Protein AF-A0A7S1L8Z8-F1 (afdb_monomer)

Organism: Alexandrium catenella (NCBI:txid2925)

Nearest PDB structures (foldseek):
  6mfv-assembly4_D  TM=6.247E-01  e=5.744E-02  Pyrococcus horikoshii OT3
  6ugf-assembly1_C  TM=3.945E-01  e=2.242E-01  Caenorhabditis elegans
  3dlb-assembly1_A  TM=4.202E-01  e=2.050E+00  Thermus thermophilus

Radius of gyration: 26.71 Å; Cα contacts (8 Å, |Δi|>4): 279; chains: 1; bounding box: 63×61×64 Å

Secondary structure (DSSP, 8-state):
----EEEEE--SS--HHHHHHHHHHHHHHTT-GGGS-SS--HHHHHHHHHHHHHHHHHH--EEEEEEEEPP----------S------------------PPPPHHHHHHHHHHHHHHH-TTEEEEEEESS---GGGG-BTTB-------PPPPHHHHHHHHHHH-SS---GGGS-GGGGG----PPPPPSSHHHHHHHHTSHHHHHHTT-HHHHHHHHHT--TT---GGG-GGGSPP--

Structure (mmCIF, N/CA/C/O backbone):
data_AF-A0A7S1L8Z8-F1
#
_entry.id   AF-A0A7S1L8Z8-F1
#
loop_
_atom_site.group_PDB
_atom_site.id
_atom_site.type_symbol
_atom_site.label_atom_id
_atom_site.label_alt_id
_atom_site.label_comp_id
_atom_site.label_asym_id
_atom_site.label_entity_id
_atom_site.label_seq_id
_atom_site.pdbx_PDB_ins_code
_atom_site.Cartn_x
_atom_site.Cartn_y
_atom_site.Cartn_z
_atom_site.occupancy
_atom_site.B_iso_or_equiv
_atom_site.auth_seq_id
_atom_site.auth_comp_id
_atom_site.auth_asym_id
_atom_site.auth_atom_id
_atom_site.pdbx_PDB_model_num
ATOM 1 N N . LEU A 1 1 ? 4.802 -8.781 21.897 1.00 49.38 1 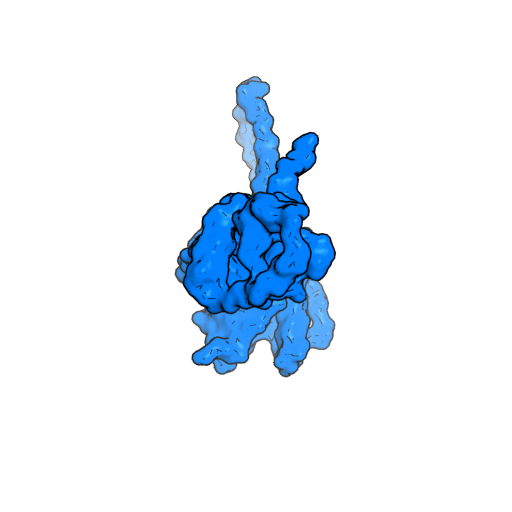LEU A N 1
ATOM 2 C CA . LEU A 1 1 ? 4.172 -9.426 20.729 1.00 49.38 1 LEU A CA 1
ATOM 3 C C . LEU A 1 1 ? 2.811 -8.772 20.538 1.00 49.38 1 LEU A C 1
ATOM 5 O O . LEU A 1 1 ? 2.159 -8.505 21.537 1.00 49.38 1 LEU A O 1
ATOM 9 N N . LEU A 1 2 ? 2.433 -8.431 19.307 1.00 52.78 2 LEU A N 1
ATOM 10 C CA . LEU A 1 2 ? 1.048 -8.078 18.997 1.00 52.78 2 LEU A CA 1
ATOM 11 C C . LEU A 1 2 ? 0.332 -9.392 18.729 1.00 52.78 2 LEU A C 1
ATOM 13 O O . LEU A 1 2 ? 0.614 -10.038 17.723 1.00 52.78 2 LEU A O 1
ATOM 17 N N . ASP A 1 3 ? -0.536 -9.806 19.641 1.00 55.06 3 ASP A N 1
ATOM 18 C CA . ASP A 1 3 ? -1.140 -11.134 19.545 1.00 55.06 3 ASP A CA 1
ATOM 19 C C . ASP A 1 3 ? -2.257 -11.175 18.485 1.00 55.06 3 ASP A C 1
ATOM 21 O O . ASP A 1 3 ? -2.616 -12.247 17.997 1.00 55.06 3 ASP A O 1
ATOM 25 N N . TYR A 1 4 ? -2.783 -10.010 18.074 1.00 59.88 4 TYR A N 1
ATOM 26 C CA . TYR A 1 4 ? -3.985 -9.908 17.242 1.00 59.88 4 TYR A CA 1
ATOM 27 C C . TYR A 1 4 ? -3.907 -8.729 16.263 1.00 59.88 4 TYR A C 1
ATOM 29 O O . TYR A 1 4 ? -3.548 -7.628 16.669 1.00 59.88 4 TYR A O 1
ATOM 37 N N . ALA A 1 5 ? -4.263 -8.952 14.991 1.00 64.44 5 ALA A N 1
ATOM 38 C CA . ALA A 1 5 ? -4.277 -7.922 13.944 1.00 64.44 5 ALA A CA 1
ATOM 39 C C . ALA A 1 5 ? -5.474 -8.095 12.995 1.00 64.44 5 ALA A C 1
ATOM 41 O O . ALA A 1 5 ? -5.377 -8.892 12.067 1.00 64.44 5 ALA A O 1
ATOM 42 N N . ALA A 1 6 ? -6.590 -7.395 13.203 1.00 66.75 6 ALA A N 1
ATOM 43 C CA . ALA A 1 6 ? -7.730 -7.423 12.270 1.00 66.75 6 ALA A CA 1
ATOM 44 C C . ALA A 1 6 ? -7.515 -6.421 11.124 1.00 66.75 6 ALA A C 1
ATOM 46 O O . ALA A 1 6 ? -7.035 -5.319 11.381 1.00 66.75 6 ALA A O 1
ATOM 47 N N . VAL A 1 7 ? -7.864 -6.791 9.885 1.00 71.00 7 VAL A N 1
ATOM 48 C CA . VAL A 1 7 ? -7.777 -5.900 8.714 1.00 71.00 7 VAL A CA 1
ATOM 49 C C . VAL A 1 7 ? -9.179 -5.659 8.176 1.00 71.00 7 VAL A C 1
ATOM 51 O O . VAL A 1 7 ? -9.831 -6.597 7.730 1.00 71.00 7 VAL A O 1
ATOM 54 N N . VAL A 1 8 ? -9.626 -4.406 8.177 1.00 73.38 8 VAL A N 1
ATOM 55 C CA . VAL A 1 8 ? -10.900 -4.014 7.557 1.00 73.38 8 VAL A CA 1
ATOM 56 C C . VAL A 1 8 ? -10.602 -3.080 6.391 1.00 73.38 8 VAL A C 1
ATOM 58 O O . VAL A 1 8 ? -9.910 -2.072 6.555 1.00 73.38 8 VAL A O 1
ATOM 61 N N . ARG A 1 9 ? -11.107 -3.425 5.202 1.00 67.50 9 ARG A N 1
ATOM 62 C CA . ARG A 1 9 ? -11.043 -2.560 4.017 1.00 67.50 9 ARG A CA 1
ATOM 63 C C . ARG A 1 9 ? -12.266 -1.655 4.004 1.00 67.50 9 ARG A C 1
ATOM 65 O O . ARG A 1 9 ? -13.383 -2.156 4.044 1.00 67.50 9 ARG A O 1
ATOM 72 N N . GLY A 1 10 ? -12.059 -0.343 3.920 1.00 57.41 10 GLY A N 1
ATOM 73 C CA . GLY A 1 10 ? -13.162 0.594 3.712 1.00 57.41 10 GLY A CA 1
ATOM 74 C C . GLY A 1 10 ? -13.654 0.514 2.268 1.00 57.41 10 GLY A C 1
ATOM 75 O O . GLY A 1 10 ? -12.964 0.977 1.358 1.00 57.41 10 GLY A O 1
ATOM 76 N N . THR A 1 11 ? -14.830 -0.058 2.026 1.00 53.94 11 THR A N 1
ATOM 77 C CA . THR A 1 11 ? -15.427 -0.107 0.687 1.00 53.94 11 THR A CA 1
ATOM 78 C C . THR A 1 11 ? -16.390 1.061 0.490 1.00 53.94 11 THR A C 1
ATOM 80 O O . THR A 1 11 ? -17.581 0.951 0.692 1.00 53.94 11 THR A O 1
ATOM 83 N N . GLY A 1 12 ? -15.893 2.213 0.029 1.00 51.69 12 GLY A N 1
ATOM 84 C CA . GLY A 1 12 ? -16.769 3.193 -0.636 1.00 51.69 12 GLY A CA 1
ATOM 85 C C . GLY A 1 12 ? -17.713 4.016 0.252 1.00 51.69 12 GLY A C 1
ATOM 86 O O . GLY A 1 12 ? -18.829 4.306 -0.163 1.00 51.69 12 GLY A O 1
ATOM 87 N N . GLY A 1 13 ? -17.256 4.484 1.416 1.00 52.88 13 GLY A N 1
ATOM 88 C CA . GLY A 1 13 ? -18.056 5.396 2.247 1.00 52.88 13 GLY A CA 1
ATOM 89 C C . GLY A 1 13 ? -19.093 4.679 3.110 1.00 52.88 13 GLY A C 1
ATOM 90 O O . GLY A 1 13 ? -20.172 5.213 3.352 1.00 52.88 13 GLY A O 1
ATOM 91 N N . ASP A 1 14 ? -18.744 3.479 3.565 1.00 59.50 14 ASP A N 1
ATOM 92 C CA . ASP A 1 14 ? -19.577 2.650 4.422 1.00 59.50 14 ASP A CA 1
ATOM 93 C C . ASP A 1 14 ? -20.014 3.370 5.708 1.00 59.50 14 ASP A C 1
ATOM 95 O O . ASP A 1 14 ? -19.232 4.051 6.376 1.00 59.50 14 ASP A O 1
ATOM 99 N N . HIS A 1 15 ? -21.291 3.178 6.044 1.00 74.31 15 HIS A N 1
ATOM 100 C CA . HIS A 1 15 ? -21.924 3.578 7.300 1.00 74.31 15 HIS A CA 1
ATOM 101 C C . HIS A 1 15 ? -21.129 3.014 8.501 1.00 74.31 15 HIS A C 1
ATOM 103 O O . HIS A 1 15 ? -20.589 1.906 8.399 1.00 74.31 15 HIS A O 1
ATOM 109 N N . PRO A 1 16 ? -21.082 3.690 9.666 1.00 78.50 16 PRO A N 1
ATOM 110 C CA . PRO A 1 16 ? -20.316 3.220 10.830 1.00 78.50 16 PRO A CA 1
ATOM 111 C C . PRO A 1 16 ? -20.721 1.804 11.269 1.00 78.50 16 PRO A C 1
ATOM 113 O O . PRO A 1 16 ? -19.885 1.017 11.713 1.00 78.50 16 PRO A O 1
ATOM 116 N N . ASP A 1 17 ? -21.991 1.447 11.078 1.00 82.38 17 ASP A N 1
ATOM 117 C CA . ASP A 1 17 ? -22.510 0.116 11.400 1.00 82.38 17 ASP A CA 1
ATOM 118 C C . ASP A 1 17 ? -21.990 -0.975 10.459 1.00 82.38 17 ASP A C 1
ATOM 120 O O . ASP A 1 17 ? -21.800 -2.115 10.888 1.00 82.38 17 ASP A O 1
ATOM 124 N N . ALA A 1 18 ? -21.723 -0.646 9.193 1.00 82.62 18 ALA A N 1
ATOM 125 C CA . ALA A 1 18 ? -21.130 -1.583 8.244 1.00 82.62 18 ALA A CA 1
ATOM 126 C C . ALA A 1 18 ? -19.668 -1.865 8.613 1.00 82.62 18 ALA A C 1
ATOM 128 O O . ALA A 1 18 ? -19.263 -3.026 8.644 1.00 82.62 18 ALA A O 1
ATOM 129 N N . PHE A 1 19 ? -18.913 -0.835 9.015 1.00 86.00 19 PHE A N 1
ATOM 130 C CA . PHE A 1 19 ? -17.573 -1.021 9.577 1.00 86.00 19 PHE A CA 1
ATOM 131 C C . PHE A 1 19 ? -17.602 -1.884 10.848 1.00 86.00 19 PHE A C 1
ATOM 133 O O . PHE A 1 19 ?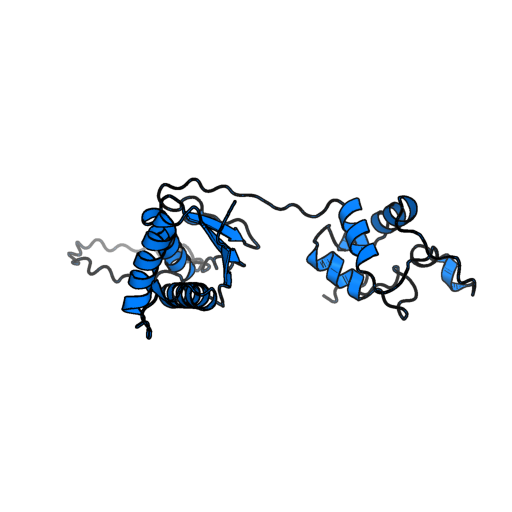 -16.843 -2.849 10.957 1.00 86.00 19 PHE A O 1
ATOM 140 N N . ALA A 1 20 ? -18.502 -1.580 11.790 1.00 89.00 20 ALA A N 1
ATOM 141 C CA . ALA A 1 20 ? -18.651 -2.355 13.021 1.00 89.00 20 ALA A CA 1
ATOM 142 C C . ALA A 1 20 ? -18.991 -3.827 12.735 1.00 89.00 20 ALA A C 1
ATOM 144 O O . ALA A 1 20 ? -18.388 -4.729 13.317 1.00 89.00 20 ALA A O 1
ATOM 145 N N . SER A 1 21 ? -19.914 -4.071 11.804 1.00 87.19 21 SER A N 1
ATOM 146 C CA . SER A 1 21 ? -20.325 -5.418 11.398 1.00 87.19 21 SER A CA 1
ATOM 147 C C . SER A 1 21 ? -19.190 -6.179 10.713 1.00 87.19 21 SER A C 1
ATOM 149 O O . SER A 1 21 ? -18.948 -7.336 11.051 1.00 87.19 21 SER A O 1
ATOM 151 N N . ALA A 1 22 ? -18.446 -5.530 9.811 1.00 87.12 22 ALA A N 1
ATOM 152 C CA . ALA A 1 22 ? -17.287 -6.124 9.148 1.00 87.12 22 ALA A CA 1
ATOM 153 C C . ALA A 1 22 ? -16.187 -6.500 10.152 1.00 87.12 22 ALA A C 1
ATOM 155 O O . ALA A 1 22 ? -15.621 -7.590 10.072 1.00 87.12 22 ALA A O 1
ATOM 156 N N . LEU A 1 23 ? -15.923 -5.639 11.141 1.00 89.19 23 LEU A N 1
ATOM 157 C CA . LEU A 1 23 ? -14.944 -5.926 12.187 1.00 89.19 23 LEU A CA 1
ATOM 158 C C . LEU A 1 23 ? -15.394 -7.084 13.091 1.00 89.19 23 LEU A C 1
ATOM 160 O O . LEU A 1 23 ? -14.598 -7.967 13.401 1.00 89.19 23 LEU A O 1
ATOM 164 N N . LEU A 1 24 ? -16.669 -7.124 13.484 1.00 90.44 24 LEU A N 1
ATOM 165 C CA . LEU A 1 24 ? -17.225 -8.245 14.248 1.00 90.44 24 LEU A CA 1
ATOM 166 C C . LEU A 1 24 ? -17.167 -9.564 13.468 1.00 90.44 24 LEU A C 1
ATOM 168 O O . LEU A 1 24 ? -16.838 -10.601 14.049 1.00 90.44 24 LEU A O 1
ATOM 172 N N . TYR A 1 25 ? -17.446 -9.526 12.165 1.00 88.38 25 TYR A N 1
ATOM 173 C CA . TYR A 1 25 ? -17.323 -10.683 11.282 1.00 88.38 25 TYR A CA 1
ATOM 174 C C . TYR A 1 25 ? -15.873 -11.187 11.220 1.00 88.38 25 TYR A C 1
ATOM 176 O O . TYR A 1 25 ? -15.623 -12.364 11.464 1.00 88.38 25 TYR A O 1
ATOM 184 N N . GLU A 1 26 ? -14.903 -10.293 11.012 1.00 88.94 26 GLU A N 1
ATOM 185 C CA . GLU A 1 26 ? -13.473 -10.637 10.994 1.00 88.94 26 GLU A CA 1
ATOM 186 C C . GLU A 1 26 ? -13.005 -11.243 12.331 1.00 88.94 26 GLU A C 1
ATOM 188 O O . GLU A 1 26 ? -12.253 -12.220 12.359 1.00 88.94 26 GLU A O 1
ATOM 193 N N . LEU A 1 27 ? -13.476 -10.709 13.465 1.00 88.75 27 LEU A N 1
ATOM 194 C CA . LEU A 1 27 ? -13.196 -11.291 14.782 1.00 88.75 27 LEU A CA 1
ATOM 195 C C . LEU A 1 27 ? -13.779 -12.708 14.904 1.00 88.75 27 LEU A C 1
ATOM 197 O O . LEU A 1 27 ? -13.108 -13.612 15.414 1.00 88.75 27 LEU A O 1
ATOM 201 N N . ARG A 1 28 ? -15.002 -12.924 14.408 1.00 88.31 28 ARG A N 1
ATOM 202 C CA . ARG A 1 28 ? -15.670 -14.233 14.421 1.00 88.31 28 ARG A CA 1
ATOM 203 C C . ARG A 1 28 ? -14.917 -15.266 13.581 1.00 88.31 28 ARG A C 1
ATOM 205 O O . ARG A 1 28 ? -14.676 -16.365 14.087 1.00 88.31 28 ARG A O 1
ATOM 212 N N . GLU A 1 29 ? -14.507 -14.911 12.363 1.00 87.12 29 GLU A N 1
ATOM 213 C CA . GLU A 1 29 ? -13.748 -15.788 11.453 1.00 87.12 29 GLU A CA 1
ATOM 214 C C . GLU A 1 29 ? -12.409 -16.231 12.056 1.00 87.12 29 GLU A C 1
ATOM 216 O O . GLU A 1 29 ? -11.952 -17.354 11.850 1.00 87.12 29 GLU A O 1
ATOM 221 N N . ARG A 1 30 ? -11.824 -15.403 12.924 1.00 85.69 30 ARG A N 1
ATOM 222 C CA . ARG A 1 30 ? -10.608 -15.734 13.687 1.00 85.69 30 ARG A CA 1
ATOM 223 C C . ARG A 1 30 ? -10.863 -16.577 14.937 1.00 85.69 30 ARG A C 1
ATOM 225 O O . ARG A 1 30 ? -10.020 -16.638 15.832 1.00 85.69 30 ARG A O 1
ATOM 232 N N . GLY A 1 31 ? -12.033 -17.207 15.029 1.00 84.44 31 GLY A N 1
ATOM 233 C CA . GLY A 1 31 ? -12.406 -18.094 16.128 1.00 84.44 31 GLY A CA 1
ATOM 234 C C . GLY A 1 31 ? -12.852 -17.369 17.396 1.00 84.44 31 GLY A C 1
ATOM 235 O O . GLY A 1 31 ? -12.981 -17.997 18.447 1.00 84.44 31 GLY A O 1
ATOM 236 N N . ARG A 1 32 ? -13.132 -16.060 17.342 1.00 81.44 32 ARG A N 1
ATOM 237 C CA . ARG A 1 32 ? -13.576 -15.284 18.513 1.00 81.44 32 ARG A CA 1
ATOM 238 C C . ARG A 1 32 ? -15.095 -15.246 18.657 1.00 81.44 32 ARG A C 1
ATOM 240 O O . ARG A 1 32 ? -15.689 -14.208 18.932 1.00 81.44 32 ARG A O 1
ATOM 247 N N . ARG A 1 33 ? -15.726 -16.412 18.503 1.00 74.44 33 ARG A N 1
ATOM 248 C CA . ARG A 1 33 ? -17.189 -16.569 18.589 1.00 74.44 33 ARG A CA 1
ATOM 249 C C . ARG A 1 33 ? -17.758 -16.136 19.942 1.00 74.44 33 ARG A C 1
ATOM 251 O O . ARG A 1 33 ? -18.867 -15.628 19.983 1.00 74.44 33 ARG A O 1
ATOM 258 N N . ALA A 1 34 ? -16.976 -16.246 21.019 1.00 68.62 34 ALA A N 1
ATOM 259 C CA . ALA A 1 34 ? -17.386 -15.827 22.363 1.00 68.62 34 ALA A CA 1
ATOM 260 C C . ALA A 1 34 ? -17.770 -14.336 22.464 1.00 68.62 34 ALA A C 1
ATOM 262 O O . ALA A 1 34 ? -18.446 -13.941 23.408 1.00 68.62 34 ALA A O 1
ATOM 263 N N . PHE A 1 35 ? -17.342 -13.506 21.508 1.00 67.25 35 PHE A N 1
ATOM 264 C CA . PHE A 1 35 ? -17.506 -12.055 21.578 1.00 67.25 35 PHE A CA 1
ATOM 265 C C . PHE A 1 35 ? -18.689 -11.522 20.770 1.00 67.25 35 PHE A C 1
ATOM 267 O O . PHE A 1 35 ? -19.019 -10.345 20.912 1.00 67.25 35 PHE A O 1
ATOM 274 N N . VAL A 1 36 ? -19.316 -12.347 19.922 1.00 70.62 36 VAL A N 1
ATOM 275 C CA . VAL A 1 36 ? -20.262 -11.868 18.905 1.00 70.62 36 VAL A CA 1
ATOM 276 C C . VAL A 1 36 ? -21.567 -12.672 18.964 1.00 70.62 36 VAL A C 1
ATOM 278 O O . VAL A 1 36 ? -21.511 -13.882 18.760 1.00 70.62 36 VAL A O 1
ATOM 281 N N . PRO A 1 37 ? -22.737 -12.038 19.191 1.00 71.75 37 PRO A N 1
ATOM 282 C CA . PRO A 1 37 ? -24.034 -12.720 19.122 1.00 71.75 37 PRO A CA 1
ATOM 283 C C . PRO A 1 37 ? -24.287 -13.272 17.711 1.00 71.75 37 PRO A C 1
ATOM 285 O O . PRO A 1 37 ? -23.807 -12.681 16.744 1.00 71.75 37 PRO A O 1
ATOM 288 N N . ASP A 1 38 ? -25.012 -14.389 17.583 1.00 74.06 38 ASP A N 1
ATOM 289 C CA . ASP A 1 38 ? -25.133 -15.143 16.321 1.00 74.06 38 ASP A CA 1
ATOM 290 C C . ASP A 1 38 ? -25.673 -14.296 15.147 1.00 74.06 38 ASP A C 1
ATOM 292 O O . ASP A 1 38 ? -25.083 -14.335 14.062 1.00 74.06 38 ASP A O 1
ATOM 296 N N . GLU A 1 39 ? -26.654 -13.415 15.386 1.00 68.56 39 GLU A N 1
ATOM 297 C CA . GLU A 1 39 ? -27.138 -12.402 14.430 1.00 68.56 39 GLU A CA 1
ATOM 298 C C . GLU A 1 39 ? -26.980 -10.965 14.971 1.00 68.56 39 GLU A C 1
ATOM 300 O O . GLU A 1 39 ? -27.645 -10.592 15.943 1.00 68.56 39 GLU A O 1
ATOM 305 N N . PRO A 1 40 ? -26.131 -10.118 14.359 1.00 59.72 40 PRO A N 1
ATOM 306 C CA . PRO A 1 40 ? -26.045 -8.707 14.715 1.00 59.72 40 PRO A CA 1
ATOM 307 C C . PRO A 1 40 ? -27.129 -7.887 13.995 1.00 59.72 40 PRO A C 1
ATOM 309 O O . PRO A 1 40 ? -27.108 -7.725 12.778 1.00 59.72 40 PRO A O 1
ATOM 312 N N . VAL A 1 41 ? -28.045 -7.287 14.756 1.00 72.31 41 VAL A N 1
ATOM 313 C CA . VAL A 1 41 ? -28.899 -6.185 14.270 1.00 72.31 41 VAL A CA 1
ATOM 314 C C . VAL A 1 41 ? -28.031 -4.911 14.164 1.00 72.31 41 VAL A C 1
ATOM 316 O O . VAL A 1 41 ? -27.206 -4.694 15.053 1.00 72.31 41 VAL A O 1
ATOM 319 N N . PRO A 1 42 ? -28.180 -4.014 13.168 1.00 62.12 42 PRO A N 1
ATOM 320 C CA . PRO A 1 42 ? -27.264 -2.876 12.968 1.00 62.12 42 PRO A CA 1
ATOM 321 C C . PRO A 1 42 ? -27.085 -1.973 14.200 1.00 62.12 42 PRO A C 1
ATOM 323 O O . PRO A 1 42 ? -25.960 -1.729 14.626 1.00 62.12 42 PRO A O 1
ATOM 326 N N . ALA A 1 43 ? -28.182 -1.592 14.868 1.00 64.25 43 ALA A N 1
ATOM 327 C CA . ALA A 1 43 ? -28.138 -0.814 16.114 1.00 64.25 43 ALA A CA 1
ATOM 328 C C . ALA A 1 43 ? -27.402 -1.544 17.260 1.00 64.25 43 ALA A C 1
ATOM 330 O O . ALA A 1 43 ? -26.900 -0.921 18.195 1.00 64.25 43 ALA A O 1
ATOM 331 N N . THR A 1 44 ? -27.300 -2.874 17.178 1.00 80.19 44 THR A N 1
ATOM 332 C CA . THR A 1 44 ? -26.551 -3.707 18.126 1.00 80.19 44 THR A CA 1
ATOM 333 C C . THR A 1 44 ? -25.096 -3.924 17.717 1.00 80.19 44 THR A C 1
ATOM 335 O O . THR A 1 44 ? -24.291 -4.266 18.579 1.00 80.19 44 THR A O 1
ATOM 338 N N . ALA A 1 45 ? -24.714 -3.670 16.459 1.00 86.31 45 ALA A N 1
ATOM 339 C CA . ALA A 1 45 ? -23.361 -3.923 15.967 1.00 86.31 45 ALA A CA 1
ATOM 340 C C . ALA A 1 45 ? -22.326 -3.046 16.683 1.00 86.31 45 ALA A C 1
ATOM 342 O O . ALA A 1 45 ? -21.326 -3.552 17.187 1.00 86.31 45 ALA A O 1
ATOM 343 N N . ARG A 1 46 ? -22.592 -1.741 16.831 1.00 88.62 46 ARG A N 1
ATOM 344 C CA . ARG A 1 46 ? -21.685 -0.830 17.551 1.00 88.62 46 ARG A CA 1
ATOM 345 C C . ARG A 1 46 ? -21.526 -1.220 19.023 1.00 88.62 46 ARG A C 1
ATOM 347 O O . ARG A 1 46 ? -20.411 -1.278 19.536 1.00 88.62 46 ARG A O 1
ATOM 354 N N . GLN A 1 47 ? -22.621 -1.561 19.702 1.00 91.12 47 GLN A N 1
ATOM 355 C CA . GLN A 1 47 ? -22.566 -1.997 21.100 1.00 91.12 47 GLN A CA 1
ATOM 356 C C . GLN A 1 47 ? -21.868 -3.357 21.262 1.00 91.12 47 GLN A C 1
ATOM 358 O O . GLN A 1 47 ? -21.075 -3.532 22.190 1.00 91.12 47 GLN A O 1
ATOM 363 N N . ALA A 1 48 ? -22.124 -4.307 20.361 1.00 90.75 48 ALA A N 1
ATOM 364 C CA . ALA A 1 48 ? -21.436 -5.593 20.330 1.00 90.75 48 ALA A CA 1
ATOM 365 C C . ALA A 1 48 ? -19.933 -5.404 20.098 1.00 90.75 48 ALA A C 1
ATOM 367 O O . ALA A 1 48 ? -19.126 -6.023 20.786 1.00 90.75 48 ALA A O 1
ATOM 368 N N . LEU A 1 49 ? -19.550 -4.477 19.218 1.00 92.81 49 LEU A N 1
ATOM 369 C CA . LEU A 1 49 ? -18.155 -4.138 18.970 1.00 92.81 49 LEU A CA 1
ATOM 370 C C . LEU A 1 49 ? -17.471 -3.540 20.206 1.00 92.81 49 LEU A C 1
ATOM 372 O O . LEU A 1 49 ? -16.367 -3.962 20.545 1.00 92.81 49 LEU A O 1
ATOM 376 N N . ARG A 1 50 ? -18.133 -2.636 20.941 1.00 93.69 50 ARG A N 1
ATOM 377 C CA . ARG A 1 50 ? -17.619 -2.143 22.236 1.00 93.69 50 ARG A CA 1
ATOM 378 C C . ARG A 1 50 ? -17.416 -3.283 23.232 1.00 93.69 50 ARG A C 1
ATOM 380 O O . ARG A 1 50 ? -16.394 -3.341 23.912 1.00 93.69 50 ARG A O 1
ATOM 387 N N . ASN A 1 51 ? -18.385 -4.193 23.332 1.00 93.62 51 ASN A N 1
ATOM 388 C CA . ASN A 1 51 ? -18.285 -5.340 24.232 1.00 93.62 51 ASN A CA 1
ATOM 389 C C . ASN A 1 51 ? -17.125 -6.264 23.831 1.00 93.62 51 ASN A C 1
ATOM 391 O O . ASN A 1 51 ? -16.371 -6.692 24.702 1.00 93.62 51 ASN A O 1
ATOM 395 N N . ALA A 1 52 ? -16.943 -6.519 22.534 1.00 92.50 52 ALA A N 1
ATOM 396 C CA . ALA A 1 52 ? -15.813 -7.281 22.013 1.00 92.50 52 ALA A CA 1
ATOM 397 C C . ALA A 1 52 ? -14.474 -6.589 22.320 1.00 92.50 52 ALA A C 1
ATOM 399 O O . ALA A 1 52 ? -13.550 -7.244 22.795 1.00 92.50 52 ALA A O 1
ATOM 400 N N . ALA A 1 53 ? -14.386 -5.267 22.142 1.00 94.50 53 ALA A N 1
ATOM 401 C CA . ALA A 1 53 ? -13.190 -4.489 22.463 1.00 94.50 53 ALA A CA 1
ATOM 402 C C . ALA A 1 53 ? -12.801 -4.605 23.947 1.00 94.50 53 ALA A C 1
ATOM 404 O O . ALA A 1 53 ? -11.633 -4.837 24.246 1.00 94.50 53 ALA A O 1
ATOM 405 N N . ARG A 1 54 ? -13.766 -4.537 24.880 1.00 95.44 54 ARG A N 1
ATOM 406 C CA . ARG A 1 54 ? -13.501 -4.748 26.321 1.00 95.44 54 ARG A CA 1
ATOM 407 C C . ARG A 1 54 ? -12.959 -6.142 26.617 1.00 95.44 54 ARG A C 1
ATOM 409 O O . ARG A 1 54 ? -12.078 -6.295 27.455 1.00 95.44 54 ARG A O 1
ATOM 416 N N . GLN A 1 55 ? -13.492 -7.158 25.946 1.00 93.50 55 GLN A N 1
ATOM 417 C CA . GLN A 1 55 ? -13.037 -8.532 26.141 1.00 93.50 55 GLN A CA 1
ATOM 418 C C . GLN A 1 55 ? -11.631 -8.743 25.566 1.00 93.50 55 GLN A C 1
ATOM 420 O O . GLN A 1 55 ? -10.799 -9.372 26.213 1.00 93.50 55 GLN A O 1
ATOM 425 N N . LEU A 1 56 ? -11.323 -8.161 24.403 1.00 92.06 56 LEU A N 1
ATOM 426 C CA . LEU A 1 56 ? -9.965 -8.161 23.846 1.00 92.06 56 LEU A CA 1
ATOM 427 C C . LEU A 1 56 ? -8.969 -7.433 24.762 1.00 92.06 56 LEU A C 1
ATOM 429 O O . LEU A 1 56 ? -7.859 -7.924 24.957 1.00 92.06 56 LEU A O 1
ATOM 433 N N . ASP A 1 57 ? -9.382 -6.327 25.387 1.00 94.75 57 ASP A N 1
ATOM 434 C CA . ASP A 1 57 ? -8.562 -5.572 26.343 1.00 94.75 57 ASP A CA 1
ATOM 435 C C . ASP A 1 57 ? -8.129 -6.430 27.551 1.00 94.75 57 ASP A C 1
ATOM 437 O O . ASP A 1 57 ? -6.973 -6.384 27.990 1.00 94.75 57 ASP A O 1
ATOM 441 N N . GLN A 1 58 ? -9.029 -7.292 28.041 1.00 94.50 58 GLN A N 1
ATOM 442 C CA . GLN A 1 58 ? -8.729 -8.251 29.112 1.00 94.50 58 GLN A CA 1
ATOM 443 C C . GLN A 1 58 ? -7.707 -9.312 28.680 1.00 94.50 58 GLN A C 1
ATOM 445 O O . GLN A 1 58 ? -6.921 -9.776 29.506 1.00 94.50 58 GLN A O 1
ATOM 450 N N . LEU A 1 59 ? -7.681 -9.680 27.394 1.00 93.38 59 LEU A N 1
ATOM 451 C CA . LEU A 1 59 ? -6.769 -10.699 26.872 1.00 93.38 59 LEU A CA 1
ATOM 452 C C . LEU A 1 59 ? -5.351 -10.181 26.638 1.00 93.38 59 LEU A C 1
ATOM 454 O O . LEU A 1 59 ? -4.394 -10.930 26.824 1.00 93.38 59 LEU A O 1
ATOM 458 N N . GLY A 1 60 ? -5.180 -8.932 26.208 1.00 92.94 60 GLY A N 1
ATOM 459 C CA . GLY A 1 60 ? -3.862 -8.488 25.767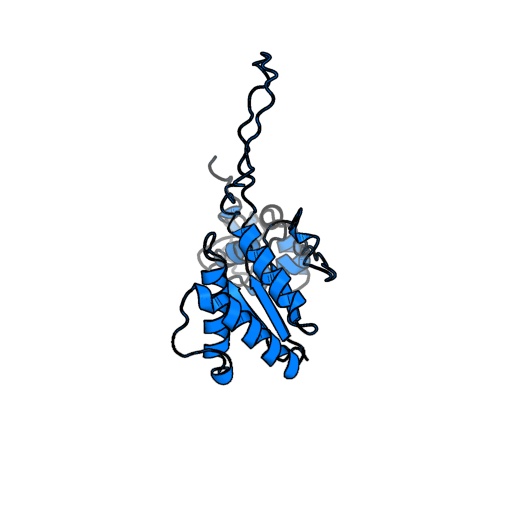 1.00 92.94 60 GLY A CA 1
ATOM 460 C C . GLY A 1 60 ? -3.858 -7.176 24.993 1.00 92.94 60 GLY A C 1
ATOM 461 O O . GLY A 1 60 ? -4.914 -6.624 24.693 1.00 92.94 60 GLY A O 1
ATOM 462 N N . PRO A 1 61 ? -2.665 -6.674 24.631 1.00 94.25 61 PRO A N 1
ATOM 463 C CA . PRO A 1 61 ? -2.533 -5.665 23.592 1.00 94.25 61 PRO A CA 1
ATOM 464 C C . PRO A 1 61 ? -2.978 -6.235 22.247 1.00 94.25 61 PRO A C 1
ATOM 466 O O . PRO A 1 61 ? -2.656 -7.377 21.908 1.00 94.25 61 PRO A O 1
ATOM 469 N N . TRP A 1 62 ? -3.687 -5.431 21.462 1.00 94.00 62 TRP A N 1
ATOM 470 C CA . TRP A 1 62 ? -4.190 -5.849 20.156 1.00 94.00 62 TRP A CA 1
ATOM 471 C C . TRP A 1 62 ? -4.113 -4.714 19.137 1.00 94.00 62 TRP A C 1
ATOM 473 O O . TRP A 1 62 ? -4.198 -3.538 19.485 1.00 94.00 62 TRP A O 1
ATOM 483 N N . LEU A 1 63 ? -3.904 -5.079 17.872 1.00 93.75 63 LEU A N 1
ATOM 484 C CA . LEU A 1 63 ? -3.786 -4.157 16.749 1.00 93.75 63 LEU A CA 1
ATOM 485 C C . LEU A 1 63 ? -5.050 -4.219 15.885 1.00 93.75 63 LEU A C 1
ATOM 487 O O . LEU A 1 63 ? -5.490 -5.290 15.462 1.00 93.75 63 LEU A O 1
ATOM 491 N N . LEU A 1 64 ? -5.596 -3.056 15.561 1.00 94.12 64 LEU A N 1
ATOM 492 C CA . LEU A 1 64 ? -6.593 -2.886 14.513 1.00 94.12 64 LEU A CA 1
ATOM 493 C C . LEU A 1 64 ? -5.937 -2.191 13.322 1.00 94.12 64 LEU A C 1
ATOM 495 O O . LEU A 1 64 ? -5.434 -1.079 13.455 1.00 94.12 64 LEU A O 1
ATOM 499 N N . VAL A 1 65 ? -5.948 -2.837 12.159 1.00 93.00 65 VAL A N 1
ATOM 500 C CA . VAL A 1 65 ? -5.444 -2.271 10.908 1.00 93.00 65 VAL A CA 1
ATOM 501 C C . VAL A 1 65 ? -6.631 -1.864 10.041 1.00 93.00 65 VAL A C 1
ATOM 503 O O . VAL A 1 65 ? -7.442 -2.699 9.640 1.00 93.00 65 VAL A O 1
ATOM 506 N N . VAL A 1 66 ? -6.729 -0.576 9.729 1.00 91.19 66 VAL A N 1
ATOM 507 C CA . VAL A 1 66 ? -7.709 -0.057 8.769 1.00 91.19 66 VAL A CA 1
ATOM 508 C C . VAL A 1 66 ? -6.952 0.341 7.514 1.00 91.19 66 VAL A C 1
ATOM 510 O O . VAL A 1 66 ? -6.176 1.300 7.525 1.00 91.19 66 VAL A O 1
ATOM 513 N N . ASP A 1 67 ? -7.148 -0.432 6.449 1.00 89.50 67 ASP A N 1
ATOM 514 C CA . ASP A 1 67 ? -6.399 -0.267 5.207 1.00 89.50 67 ASP A CA 1
ATOM 515 C C . ASP A 1 67 ? -7.179 0.570 4.186 1.00 89.50 67 ASP A C 1
ATOM 517 O O . ASP A 1 67 ? -8.342 0.288 3.883 1.00 89.50 67 ASP A O 1
ATOM 521 N N . GLY A 1 68 ? -6.513 1.578 3.623 1.00 86.62 68 GLY A N 1
ATOM 522 C CA . GLY A 1 68 ? -6.999 2.331 2.474 1.00 86.62 68 GLY A CA 1
ATOM 523 C C . GLY A 1 68 ? -8.067 3.367 2.807 1.00 86.62 68 GLY A C 1
ATOM 524 O O . GLY A 1 68 ? -9.084 3.427 2.116 1.00 86.62 68 GLY A O 1
ATOM 525 N N . LEU A 1 69 ? -7.837 4.214 3.816 1.00 86.88 69 LEU A N 1
ATOM 526 C CA . LEU A 1 69 ? -8.757 5.310 4.123 1.00 86.88 69 LEU A CA 1
ATOM 527 C C . LEU A 1 69 ? -8.991 6.189 2.880 1.00 86.88 69 LEU A C 1
ATOM 529 O O . LEU A 1 69 ? -8.025 6.653 2.252 1.00 86.88 69 LEU A O 1
ATOM 533 N N . PRO A 1 70 ? -10.261 6.427 2.501 1.00 81.12 70 PRO A N 1
ATOM 534 C CA . PRO A 1 70 ? -10.569 7.231 1.335 1.00 81.12 70 PRO A CA 1
ATOM 535 C C . PRO A 1 70 ? -10.121 8.671 1.571 1.00 81.12 70 PRO A C 1
ATOM 537 O O . PRO A 1 70 ? -10.152 9.195 2.687 1.00 81.12 70 PRO A O 1
ATOM 540 N N . ARG A 1 71 ? -9.723 9.346 0.489 1.00 79.62 71 ARG A N 1
ATOM 541 C CA . ARG A 1 71 ? -9.476 10.786 0.547 1.00 79.62 71 ARG A CA 1
ATOM 542 C C . ARG A 1 71 ? -10.779 11.437 0.991 1.00 79.62 71 ARG A C 1
ATOM 544 O O . ARG A 1 71 ? -11.795 11.226 0.334 1.00 79.62 71 ARG A O 1
ATOM 551 N N . SER A 1 72 ? -10.743 12.228 2.066 1.00 73.12 72 SER A N 1
ATOM 552 C CA . SER A 1 72 ? -11.868 13.098 2.405 1.00 73.12 72 SER A CA 1
ATOM 553 C C . SER A 1 72 ? -12.156 13.926 1.166 1.00 73.12 72 SER A C 1
ATOM 555 O O . SER A 1 72 ? -11.353 14.781 0.768 1.00 73.12 72 SER A O 1
ATOM 557 N N . SER A 1 73 ? -13.254 13.595 0.486 1.00 63.56 73 SER A N 1
ATOM 558 C CA . SER A 1 73 ? -13.806 14.466 -0.521 1.00 63.56 73 SER A CA 1
ATOM 559 C C . SER A 1 73 ? -14.174 15.699 0.271 1.00 63.56 73 SER A C 1
ATOM 561 O O . SER A 1 73 ? -15.210 15.732 0.931 1.00 63.56 73 SER A O 1
ATOM 563 N N . ARG A 1 74 ? -13.293 16.705 0.259 1.00 62.66 74 ARG A N 1
ATOM 564 C CA . ARG A 1 74 ? -13.745 18.061 0.498 1.00 62.66 74 ARG A CA 1
ATOM 565 C C . ARG A 1 74 ? -14.842 18.218 -0.529 1.00 62.66 74 ARG A C 1
ATOM 567 O O . ARG A 1 74 ? -14.545 18.351 -1.718 1.00 62.66 74 ARG A O 1
ATOM 574 N N . VAL A 1 75 ? -16.090 18.096 -0.077 1.00 57.78 75 VAL A N 1
ATOM 575 C CA . VAL A 1 75 ? -17.221 18.696 -0.755 1.00 57.78 75 VAL A CA 1
ATOM 576 C C . VAL A 1 75 ? -16.674 20.075 -1.044 1.00 57.78 75 VAL A C 1
ATOM 578 O O . VAL A 1 75 ? -16.291 20.790 -0.114 1.00 57.78 75 VAL A O 1
ATOM 581 N N . ARG A 1 76 ? -16.397 20.356 -2.321 1.00 57.09 76 ARG A N 1
ATOM 582 C CA . ARG A 1 76 ? -16.070 21.704 -2.750 1.00 57.09 76 ARG A CA 1
ATOM 583 C C . ARG A 1 76 ? -17.327 22.450 -2.356 1.00 57.09 76 ARG A C 1
ATOM 585 O O . ARG A 1 76 ? -18.286 22.417 -3.117 1.00 57.09 76 ARG A O 1
ATOM 592 N N . SER A 1 77 ? -17.367 22.966 -1.123 1.00 58.19 77 SER A N 1
ATOM 593 C CA . SER A 1 77 ? -18.394 23.878 -0.667 1.00 58.19 77 SER A CA 1
ATOM 594 C C . SER A 1 77 ? -18.396 24.901 -1.765 1.00 58.19 77 SER A C 1
ATOM 596 O O . SER A 1 77 ? -17.353 25.523 -2.007 1.00 58.19 77 SER A O 1
ATOM 598 N N . GLY A 1 78 ? -19.473 24.868 -2.555 1.00 52.19 78 GLY A N 1
ATOM 599 C CA . GLY A 1 78 ? -19.563 25.615 -3.791 1.00 52.19 78 GLY A CA 1
ATOM 600 C C . GLY A 1 78 ? -19.059 27.004 -3.481 1.00 52.19 78 GLY A C 1
ATOM 601 O O . GLY A 1 78 ? -19.369 27.538 -2.414 1.00 52.19 78 GLY A O 1
ATOM 602 N N . SER A 1 79 ? -18.194 27.530 -4.342 1.00 55.31 79 SER A N 1
ATOM 603 C CA . SER A 1 79 ? -17.816 28.927 -4.277 1.00 55.31 79 SER A CA 1
ATOM 604 C C . SER A 1 79 ? -19.117 29.719 -4.340 1.00 55.31 79 SER A C 1
ATOM 606 O O . SER A 1 79 ? -19.645 29.973 -5.422 1.00 55.31 79 SER A O 1
ATOM 608 N N . HIS A 1 80 ? -19.692 30.021 -3.181 1.00 52.69 80 HIS A N 1
ATOM 609 C CA . HIS A 1 80 ? -20.739 31.000 -3.066 1.00 52.69 80 HIS A CA 1
ATOM 610 C C . HIS A 1 80 ? -20.046 32.277 -3.494 1.00 52.69 80 HIS A C 1
ATOM 612 O O . HIS A 1 80 ? -19.182 32.799 -2.787 1.00 52.69 80 HIS A O 1
ATOM 618 N N . SER A 1 81 ? -20.339 32.679 -4.730 1.00 57.97 81 SER A N 1
ATOM 619 C CA . SER A 1 81 ? -19.974 33.976 -5.261 1.00 57.97 81 SER A CA 1
ATOM 620 C C . SER A 1 81 ? -20.280 35.011 -4.181 1.00 57.97 81 SER A C 1
ATOM 622 O O . SER A 1 81 ? -21.429 35.087 -3.737 1.00 57.97 81 SER A O 1
ATOM 624 N N . PRO A 1 82 ? -19.282 35.777 -3.718 1.00 60.12 82 PRO A N 1
ATOM 625 C CA . PRO A 1 82 ? -19.496 36.824 -2.738 1.00 60.12 82 PRO A CA 1
ATOM 626 C C . PRO A 1 82 ? -20.174 37.988 -3.457 1.00 60.12 82 PRO A C 1
ATOM 628 O O . PRO A 1 82 ? -19.500 38.916 -3.866 1.00 60.12 82 PRO A O 1
ATOM 631 N N . ASN A 1 83 ? -21.479 37.896 -3.712 1.00 57.19 83 ASN A N 1
ATOM 632 C CA . ASN A 1 83 ? -22.285 39.002 -4.226 1.00 57.19 83 ASN A CA 1
ATOM 633 C C . ASN A 1 83 ? -23.771 38.723 -3.982 1.00 57.19 83 ASN A C 1
ATOM 635 O O . ASN A 1 83 ? -24.468 38.225 -4.859 1.00 57.19 83 ASN A O 1
ATOM 639 N N . SER A 1 84 ? -24.241 39.033 -2.775 1.00 49.41 84 SER A N 1
ATOM 640 C CA . SER A 1 84 ? -25.624 39.456 -2.515 1.00 49.41 84 SER A CA 1
ATOM 641 C C . SER A 1 84 ? -25.747 39.842 -1.041 1.00 49.41 84 SER A C 1
ATOM 643 O O . SER A 1 84 ? -26.097 39.029 -0.188 1.00 49.41 84 SER A O 1
ATOM 645 N N . SER A 1 85 ? -25.427 41.097 -0.738 1.00 63.25 85 SER A N 1
ATOM 646 C CA . SER A 1 85 ? -25.922 41.783 0.452 1.00 63.25 85 SER A CA 1
ATOM 647 C C . SER A 1 85 ? -27.445 41.908 0.367 1.00 63.25 85 SER A C 1
ATOM 649 O O . SER A 1 85 ? -27.960 42.128 -0.723 1.00 63.25 85 SER A O 1
ATOM 651 N N . CYS A 1 86 ? -28.150 41.777 1.494 1.00 52.16 86 CYS A N 1
ATOM 652 C CA . CYS A 1 86 ? -29.265 42.640 1.911 1.00 52.16 86 CYS A CA 1
ATOM 653 C C . CYS A 1 86 ? -29.820 42.160 3.264 1.00 52.16 86 CYS A C 1
ATOM 655 O O . CYS A 1 86 ? -30.355 41.066 3.389 1.00 52.16 86 CYS A O 1
ATOM 657 N N . PHE A 1 87 ? -29.645 43.028 4.259 1.00 63.44 87 PHE A N 1
ATOM 658 C CA . PHE A 1 87 ? -30.337 43.152 5.540 1.00 63.44 87 PHE A CA 1
ATOM 659 C C . PHE A 1 87 ? -31.637 42.352 5.732 1.00 63.44 87 PHE A C 1
ATOM 661 O O . PHE A 1 87 ? -32.601 42.537 4.994 1.00 63.44 87 PHE A O 1
ATOM 668 N N . SER A 1 88 ? -31.715 41.610 6.840 1.00 48.59 88 SER A N 1
ATOM 669 C CA . SER A 1 88 ? -32.948 41.417 7.619 1.00 48.59 88 SER A CA 1
ATOM 670 C C . SER A 1 88 ? -32.589 40.977 9.040 1.00 48.59 88 SER A C 1
ATOM 672 O O . SER A 1 88 ? -32.181 39.844 9.274 1.00 48.59 88 SER A O 1
ATOM 674 N N . SER A 1 89 ? -32.705 41.909 9.985 1.00 63.72 89 SER A N 1
ATOM 675 C CA . SER A 1 89 ? -32.545 41.671 11.420 1.00 63.72 89 SER A CA 1
ATOM 676 C C . SER A 1 89 ? -33.905 41.298 12.003 1.00 63.72 89 SER A C 1
ATOM 678 O O . SER A 1 89 ? -34.765 42.164 12.149 1.00 63.72 89 SER A O 1
ATOM 680 N N . GLY A 1 90 ? -34.107 40.022 12.324 1.00 61.25 90 GLY A N 1
ATOM 681 C CA . GLY A 1 90 ? -35.280 39.537 13.053 1.00 61.25 90 GLY A CA 1
ATOM 682 C C . GLY A 1 90 ? -34.849 38.611 14.195 1.00 61.25 90 GLY A C 1
ATOM 683 O O . GLY A 1 90 ? -33.993 37.756 13.963 1.00 61.25 90 GLY A O 1
ATOM 684 N N . PRO A 1 91 ? -35.382 38.762 15.423 1.00 66.06 91 PRO A N 1
ATOM 685 C CA . PRO A 1 91 ? -35.114 37.837 16.518 1.00 66.06 91 PRO A CA 1
ATOM 686 C C . PRO A 1 91 ? -35.895 36.536 16.283 1.00 66.06 91 PRO A C 1
ATOM 688 O O . PRO A 1 91 ? -37.054 36.419 16.679 1.00 66.06 91 PRO A O 1
ATOM 691 N N . SER A 1 92 ? -35.266 35.576 15.599 1.00 54.94 92 SER A N 1
ATOM 692 C CA . SER A 1 92 ? -35.817 34.229 15.443 1.00 54.94 92 SER A CA 1
ATOM 693 C C . SER A 1 92 ? -35.581 33.443 16.727 1.00 54.94 92 SER A C 1
ATOM 695 O O . SER A 1 92 ? -34.445 33.123 17.075 1.00 54.94 92 SER A O 1
ATOM 697 N N . SER A 1 93 ? -36.662 33.188 17.458 1.00 64.50 93 SER A N 1
ATOM 698 C CA . SER A 1 93 ? -36.708 32.242 18.574 1.00 64.50 93 SER A CA 1
ATOM 699 C C . SER A 1 93 ? -36.977 30.849 18.008 1.00 64.50 93 SER A C 1
ATOM 701 O O . SER A 1 93 ? -38.027 30.262 18.241 1.00 64.50 93 SER A O 1
ATOM 703 N N . ASP A 1 94 ? -36.039 30.349 17.206 1.00 56.88 94 ASP A N 1
ATOM 704 C CA . ASP A 1 94 ? -36.079 28.969 16.742 1.00 56.88 94 ASP A CA 1
ATOM 705 C C . ASP A 1 94 ? -35.470 28.098 17.837 1.00 56.88 94 ASP A C 1
ATOM 707 O O . ASP A 1 94 ? -34.269 28.151 18.110 1.00 56.88 94 ASP A O 1
ATOM 711 N N . GLU A 1 95 ? -36.323 27.316 18.499 1.00 61.53 95 GLU A N 1
ATOM 712 C CA . GLU A 1 95 ? -35.883 26.139 19.230 1.00 61.53 95 GLU A CA 1
ATOM 713 C C . GLU A 1 95 ? -35.101 25.267 18.247 1.00 61.53 95 GLU A C 1
ATOM 715 O O . GLU A 1 95 ? -35.669 24.677 17.324 1.00 61.53 95 GLU A O 1
ATOM 720 N N . ASP A 1 96 ? -33.779 25.278 18.434 1.00 56.28 96 ASP A N 1
ATOM 721 C CA . ASP A 1 96 ? -32.753 24.577 17.673 1.00 56.28 96 ASP A CA 1
ATOM 722 C C . ASP A 1 96 ? -33.003 23.068 17.764 1.00 56.28 96 ASP A C 1
ATOM 724 O O . ASP A 1 96 ? -32.356 22.313 18.490 1.00 56.28 96 ASP A O 1
ATOM 728 N N . THR A 1 97 ? -34.003 22.613 17.014 1.00 56.97 97 THR A N 1
ATOM 729 C CA . THR A 1 97 ? -34.128 21.240 16.549 1.00 56.97 97 THR A CA 1
ATOM 730 C C . THR A 1 97 ? -33.002 21.056 15.549 1.00 56.97 97 THR A C 1
ATOM 732 O O . THR A 1 97 ? -33.217 21.034 14.339 1.00 56.97 97 THR A O 1
ATOM 735 N N . GLY A 1 98 ? -31.775 21.009 16.075 1.00 52.88 98 GLY A N 1
ATOM 736 C CA . GLY A 1 98 ? -30.544 20.845 15.332 1.00 52.88 98 GLY A CA 1
ATOM 737 C C . GLY A 1 98 ? -30.655 19.564 14.533 1.00 52.88 98 GLY A C 1
ATOM 738 O O . GLY A 1 98 ? -30.386 18.474 15.038 1.00 52.88 98 GLY A O 1
ATOM 739 N N . VAL A 1 99 ? -31.127 19.695 13.292 1.00 63.94 99 VAL A N 1
ATOM 740 C CA . VAL A 1 99 ? -31.233 18.601 12.340 1.00 63.94 99 VAL A CA 1
ATOM 741 C C . VAL A 1 99 ? -29.809 18.113 12.170 1.00 63.94 99 VAL A C 1
ATOM 743 O O . VAL A 1 99 ? -29.009 18.752 11.484 1.00 63.94 99 VAL A O 1
ATOM 746 N N . HIS A 1 100 ? -29.478 17.023 12.867 1.00 60.03 100 HIS A N 1
ATOM 747 C CA . HIS A 1 100 ? -28.189 16.365 12.768 1.00 60.03 100 HIS A CA 1
ATOM 748 C C . HIS A 1 100 ? -27.990 16.037 11.299 1.00 60.03 100 HIS A C 1
ATOM 750 O O . HIS A 1 100 ? -28.573 15.091 10.765 1.00 60.03 100 HIS A O 1
ATOM 756 N N . ARG A 1 101 ? -27.204 16.872 10.617 1.00 63.03 101 ARG A N 1
ATOM 757 C CA . ARG A 1 101 ? -26.785 16.563 9.264 1.00 63.03 101 ARG A CA 1
ATOM 758 C C . ARG A 1 101 ? -26.052 15.232 9.363 1.00 63.03 101 ARG A C 1
ATOM 760 O O . ARG A 1 101 ? -25.153 15.131 10.201 1.00 63.03 101 ARG A O 1
ATOM 767 N N . PRO A 1 102 ? -26.450 14.219 8.577 1.00 61.88 102 PRO A N 1
ATOM 768 C CA . PRO A 1 102 ? -25.749 12.951 8.580 1.00 61.88 102 PRO A CA 1
ATOM 769 C C . PRO A 1 102 ? -24.283 13.251 8.277 1.00 61.88 102 PRO A C 1
ATOM 771 O O . PRO A 1 102 ? -23.968 13.834 7.235 1.00 61.88 102 PRO A O 1
ATOM 774 N N . GLY A 1 103 ? -23.420 12.948 9.248 1.00 68.00 103 GLY A N 1
ATOM 775 C CA . GLY A 1 103 ? -21.985 13.145 9.119 1.00 68.00 103 GLY A CA 1
ATOM 776 C C . GLY A 1 103 ? -21.472 12.413 7.886 1.00 68.00 103 GLY A C 1
ATOM 777 O O . GLY A 1 103 ? -22.070 11.440 7.411 1.00 68.00 103 GLY A O 1
ATOM 778 N N . THR A 1 104 ? -20.360 12.882 7.337 1.00 75.81 104 THR A N 1
ATOM 779 C CA . THR A 1 104 ? -19.722 12.151 6.242 1.00 75.81 104 THR A CA 1
ATOM 780 C C . THR A 1 104 ? -19.318 10.750 6.726 1.00 75.81 104 THR A C 1
ATOM 782 O O . THR A 1 104 ? -18.988 10.577 7.902 1.00 75.81 104 THR A O 1
ATOM 785 N N . PRO A 1 105 ? -19.268 9.731 5.851 1.00 76.81 105 PRO A N 1
ATOM 786 C CA . PRO A 1 105 ? -18.852 8.387 6.258 1.00 76.81 105 PRO A CA 1
ATOM 787 C C . PRO A 1 105 ? -17.499 8.349 6.987 1.00 76.81 105 PRO A C 1
ATOM 789 O O . PRO A 1 105 ? -17.292 7.563 7.907 1.00 76.81 105 PRO A O 1
ATOM 792 N N . LEU A 1 106 ? -16.578 9.253 6.642 1.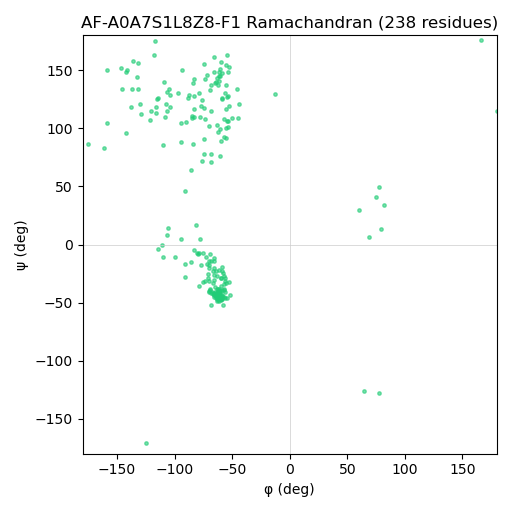00 76.00 106 LEU A N 1
ATOM 793 C CA . LEU A 1 106 ? -15.288 9.380 7.324 1.00 76.00 106 LEU A CA 1
ATOM 794 C C . LEU A 1 106 ? -15.405 9.919 8.753 1.00 76.00 106 LEU A C 1
ATOM 796 O O . LEU A 1 106 ? -14.671 9.454 9.620 1.00 76.00 106 LEU A O 1
ATOM 800 N N . GLU A 1 107 ? -16.303 10.874 9.003 1.00 78.75 107 GLU A N 1
ATOM 801 C CA . GLU A 1 107 ? -16.589 11.363 10.361 1.00 78.75 107 GLU A CA 1
ATOM 802 C C . GLU A 1 107 ? -17.197 10.240 11.202 1.00 78.75 107 GLU A C 1
ATOM 804 O O . GLU A 1 107 ? -16.766 9.997 12.323 1.00 78.75 107 GLU A O 1
ATOM 809 N N . SER A 1 108 ? -18.090 9.452 10.604 1.00 83.81 108 SER A N 1
ATOM 810 C CA . SER A 1 108 ? -18.690 8.316 11.297 1.00 83.81 108 SER A CA 1
ATOM 811 C C . SER A 1 108 ? -17.679 7.219 11.667 1.00 83.81 108 SER A C 1
ATOM 813 O O . SER A 1 108 ? -17.765 6.635 12.748 1.00 83.81 108 SER A O 1
ATOM 815 N N . LEU A 1 109 ? -16.681 6.960 10.811 1.00 88.38 109 LEU A N 1
ATOM 816 C CA . LEU A 1 109 ? -15.592 6.030 11.115 1.00 88.38 109 LEU A CA 1
ATOM 817 C C . LEU A 1 109 ? -14.683 6.579 12.219 1.00 88.38 109 LEU A C 1
ATOM 819 O O . LEU A 1 109 ? -14.276 5.825 13.104 1.00 88.38 109 LEU A O 1
ATOM 823 N N . HIS A 1 110 ? -14.369 7.876 12.172 1.00 90.94 110 HIS A N 1
ATOM 824 C CA . HIS A 1 110 ? -13.600 8.547 13.221 1.00 90.94 110 HIS A CA 1
ATOM 825 C C . HIS A 1 110 ? -14.280 8.387 14.584 1.00 90.94 110 HIS A C 1
ATOM 827 O O . HIS A 1 110 ? -13.622 7.947 15.525 1.00 90.94 110 HIS A O 1
ATOM 833 N N . ASP A 1 111 ? -15.596 8.602 14.664 1.00 90.56 111 ASP A N 1
ATOM 834 C CA . ASP A 1 111 ? -16.367 8.437 15.902 1.00 90.56 111 ASP A CA 1
ATOM 835 C C . ASP A 1 111 ? -16.310 7.006 16.450 1.00 90.56 111 ASP A C 1
ATOM 837 O O . ASP A 1 111 ? -16.146 6.803 17.656 1.00 90.56 111 ASP A O 1
ATOM 841 N N . VAL A 1 112 ? -16.426 5.999 15.576 1.00 91.69 112 VAL A N 1
ATOM 842 C CA . VAL A 1 112 ? -16.325 4.588 15.984 1.00 91.69 112 VAL A CA 1
ATOM 843 C C . VAL A 1 112 ? -14.920 4.265 16.488 1.00 91.69 112 VAL A C 1
ATOM 845 O O . VAL A 1 112 ? -14.775 3.631 17.531 1.00 91.69 112 VAL A O 1
ATOM 848 N N . LEU A 1 113 ? -13.872 4.710 15.791 1.00 94.06 113 LEU A N 1
ATOM 849 C CA . LEU A 1 113 ? -12.491 4.473 16.219 1.00 94.06 113 LEU A CA 1
ATOM 850 C C . LEU A 1 113 ? -12.175 5.184 17.537 1.00 94.06 113 LEU A C 1
ATOM 852 O O . LEU A 1 113 ? -11.578 4.578 18.426 1.00 94.06 113 LEU A O 1
ATOM 856 N N . ASN A 1 114 ? -12.614 6.434 17.679 1.00 94.31 114 ASN A N 1
ATOM 857 C CA . ASN A 1 114 ? -12.476 7.219 18.901 1.00 94.31 114 ASN A CA 1
ATOM 858 C C . ASN A 1 114 ? -13.119 6.502 20.096 1.00 94.31 114 ASN A C 1
ATOM 860 O O . ASN A 1 114 ? -12.526 6.360 21.164 1.00 94.31 114 ASN A O 1
ATOM 864 N N . GLU A 1 115 ? -14.317 5.969 19.893 1.00 93.94 115 GLU A N 1
ATOM 865 C CA . GLU A 1 115 ? -15.019 5.197 20.906 1.00 93.94 115 GLU A CA 1
ATOM 866 C C . GLU A 1 115 ? -14.323 3.882 21.269 1.00 93.94 115 GLU A C 1
ATOM 868 O O . GLU A 1 115 ? -14.259 3.533 22.451 1.00 93.94 115 GLU A O 1
ATOM 873 N N . LEU A 1 116 ? -13.802 3.142 20.285 1.00 94.75 116 LEU A N 1
ATOM 874 C CA . LEU A 1 116 ? -13.081 1.894 20.550 1.00 94.75 116 LEU A CA 1
ATOM 875 C C . LEU A 1 116 ? -11.808 2.142 21.349 1.00 94.75 116 LEU A C 1
ATOM 877 O O . LEU A 1 116 ? -11.543 1.428 22.315 1.00 94.75 116 LEU A O 1
ATOM 881 N N . ILE A 1 117 ? -11.065 3.182 20.979 1.00 95.56 117 ILE A N 1
ATOM 882 C CA . ILE A 1 117 ? -9.869 3.633 21.691 1.00 95.56 117 ILE A CA 1
ATOM 883 C C . ILE A 1 117 ? -10.225 4.072 23.117 1.00 95.56 117 ILE A C 1
ATOM 885 O O . ILE A 1 117 ? -9.533 3.708 24.063 1.00 95.56 117 ILE A O 1
ATOM 889 N N . GLY A 1 118 ? -11.340 4.786 23.300 1.00 94.88 118 GLY A N 1
ATOM 890 C CA . GLY A 1 118 ? -11.844 5.138 24.631 1.00 94.88 118 GLY A CA 1
ATOM 891 C C . GLY A 1 118 ? -12.317 3.932 25.455 1.00 94.88 118 GLY A C 1
ATOM 892 O O . GLY A 1 118 ? -12.358 4.001 26.681 1.00 94.88 118 GLY A O 1
ATOM 893 N N . THR A 1 119 ? -12.665 2.822 24.800 1.00 95.75 119 THR A N 1
ATOM 894 C CA . THR A 1 119 ? -13.168 1.599 25.444 1.00 95.75 119 THR A CA 1
ATOM 895 C C . THR A 1 119 ? -12.055 0.608 25.801 1.00 95.75 119 THR A C 1
ATOM 897 O O . THR A 1 119 ? -12.227 -0.170 26.739 1.00 95.75 119 THR A O 1
ATOM 900 N N . SER A 1 120 ? -10.936 0.607 25.071 1.00 95.56 120 SER A N 1
ATOM 901 C CA . SER A 1 120 ? -9.823 -0.336 25.248 1.00 95.56 120 SER A CA 1
ATOM 902 C C . SER A 1 120 ? -8.498 0.413 25.364 1.00 95.56 120 SER A C 1
ATOM 904 O O . SER A 1 120 ? -7.995 0.974 24.393 1.00 95.56 120 SER A O 1
ATOM 906 N N . ALA A 1 121 ? -7.891 0.366 26.552 1.00 94.50 121 ALA A N 1
ATOM 907 C CA . ALA A 1 121 ? -6.614 1.024 26.827 1.00 94.50 121 ALA A CA 1
ATOM 908 C C . ALA A 1 121 ? -5.423 0.350 26.121 1.00 94.50 121 ALA A C 1
ATOM 910 O O . ALA A 1 121 ? -4.350 0.944 26.007 1.00 94.50 121 ALA A O 1
ATOM 911 N N . ARG A 1 122 ? -5.592 -0.899 25.669 1.00 95.12 122 ARG A N 1
ATOM 912 C CA . ARG A 1 122 ? -4.545 -1.718 25.039 1.00 95.12 122 ARG A CA 1
ATOM 913 C C . ARG A 1 122 ? -4.732 -1.876 23.526 1.00 95.12 122 ARG A C 1
ATOM 915 O O . ARG A 1 122 ? -4.010 -2.660 22.906 1.00 95.12 122 ARG A O 1
ATOM 922 N N . LEU A 1 123 ? -5.681 -1.145 22.939 1.00 95.12 123 LEU A N 1
ATOM 923 C CA . LEU A 1 123 ? -5.890 -1.070 21.497 1.00 95.12 123 LEU A CA 1
ATOM 924 C C . LEU A 1 123 ? -4.833 -0.170 20.846 1.00 95.12 123 LEU A C 1
ATOM 926 O O . LEU A 1 123 ? -4.704 1.010 21.171 1.00 95.12 123 LEU A O 1
ATOM 930 N N . CYS A 1 124 ? -4.116 -0.710 19.866 1.00 95.75 124 CYS A N 1
ATOM 931 C CA . CYS A 1 124 ? -3.323 0.064 18.917 1.00 95.75 124 CYS A CA 1
ATOM 932 C C . CYS A 1 124 ? -4.048 0.107 17.572 1.00 95.75 124 CYS A C 1
ATOM 934 O O . CYS A 1 124 ? -4.489 -0.925 17.075 1.00 95.75 124 CYS A O 1
ATOM 936 N N . VAL A 1 125 ? -4.140 1.278 16.947 1.00 94.31 125 VAL A N 1
ATOM 937 C CA . VAL A 1 125 ? -4.763 1.415 15.625 1.00 94.31 125 VAL A CA 1
ATOM 938 C C . VAL A 1 125 ? -3.706 1.825 14.606 1.00 94.31 125 VAL A C 1
ATOM 940 O O . VAL A 1 125 ? -3.014 2.824 14.796 1.00 94.31 125 VAL A O 1
ATOM 943 N N . LEU A 1 126 ? -3.590 1.058 13.523 1.00 95.50 126 LEU A N 1
ATOM 944 C CA . LEU A 1 126 ? -2.796 1.399 12.348 1.00 95.50 126 LEU A CA 1
ATOM 945 C C . LEU A 1 126 ? -3.741 1.780 11.213 1.00 95.50 126 LEU A C 1
ATOM 947 O O . LEU A 1 126 ? -4.498 0.951 10.712 1.00 95.50 126 LEU A O 1
ATOM 951 N N . LEU A 1 127 ? -3.671 3.039 10.802 1.00 93.50 127 LEU A N 1
ATOM 952 C CA . LEU A 1 127 ? -4.438 3.573 9.686 1.00 93.50 127 LEU A CA 1
ATOM 953 C C . LEU A 1 127 ? -3.512 3.731 8.483 1.00 93.50 127 LEU A C 1
ATOM 955 O O . LEU A 1 127 ? -2.458 4.356 8.606 1.00 93.50 127 LEU A O 1
ATOM 959 N N . THR A 1 128 ? -3.900 3.204 7.323 1.00 93.62 128 THR A N 1
ATOM 960 C CA . THR A 1 128 ? -3.181 3.464 6.068 1.00 93.62 128 THR A CA 1
ATOM 961 C C . THR A 1 128 ? -4.024 4.363 5.167 1.00 93.62 128 THR A C 1
ATOM 963 O O . THR A 1 128 ? -5.247 4.234 5.070 1.00 93.62 128 THR A O 1
ATOM 966 N N . ALA A 1 129 ? -3.371 5.309 4.498 1.00 91.75 129 ALA A N 1
ATOM 967 C CA . ALA A 1 129 ? -4.017 6.228 3.573 1.00 91.75 129 ALA A CA 1
ATOM 968 C C . ALA A 1 129 ? -3.064 6.565 2.425 1.00 91.75 129 ALA A C 1
ATOM 970 O O . ALA A 1 129 ? -1.846 6.565 2.585 1.00 91.75 129 ALA A O 1
ATOM 971 N N . ARG A 1 130 ? -3.622 6.893 1.254 1.00 88.94 130 ARG A N 1
ATOM 972 C CA . ARG A 1 130 ? -2.835 7.379 0.101 1.00 88.94 130 ARG A CA 1
ATOM 973 C C . ARG A 1 130 ? -2.525 8.877 0.169 1.00 88.94 130 ARG A C 1
ATOM 975 O O . ARG A 1 130 ? -1.853 9.403 -0.711 1.00 88.94 130 ARG A O 1
ATOM 982 N N . PHE A 1 131 ? -3.069 9.566 1.166 1.00 87.12 131 PHE A N 1
ATOM 983 C CA . PHE A 1 131 ? -2.938 11.003 1.362 1.00 87.12 131 PHE A CA 1
ATOM 984 C C . PHE A 1 131 ? -2.781 11.292 2.858 1.00 87.12 131 PHE A C 1
ATOM 986 O O . PHE A 1 131 ? -3.374 10.560 3.654 1.00 87.12 131 PHE A O 1
ATOM 993 N N . PRO A 1 132 ? -2.070 12.369 3.236 1.00 88.06 132 PRO A N 1
ATOM 994 C CA . PRO A 1 132 ? -1.981 12.802 4.626 1.00 88.06 132 PRO A CA 1
ATOM 995 C C . PRO A 1 132 ? -3.373 12.988 5.235 1.00 88.06 132 PRO A C 1
ATOM 997 O O . PRO A 1 132 ? -4.223 13.689 4.663 1.00 88.06 132 PRO A O 1
ATOM 1000 N N . LEU A 1 133 ? -3.607 12.365 6.388 1.00 87.00 133 LEU A N 1
ATOM 1001 C CA . LEU A 1 133 ? -4.848 12.525 7.136 1.00 87.00 133 LEU A CA 1
ATOM 1002 C C . LEU A 1 133 ? -4.790 13.876 7.857 1.00 87.00 133 LEU A C 1
ATOM 1004 O O . LEU A 1 133 ? -3.897 14.127 8.653 1.00 87.00 133 LEU A O 1
ATOM 1008 N N . ARG A 1 134 ? -5.723 14.783 7.552 1.00 85.75 134 ARG A N 1
ATOM 1009 C CA . ARG A 1 134 ? -5.759 16.140 8.127 1.00 85.75 134 ARG A CA 1
ATOM 1010 C C . ARG A 1 134 ? -7.036 16.367 8.933 1.00 85.75 134 ARG A C 1
ATOM 1012 O O . ARG A 1 134 ? -8.036 15.680 8.731 1.00 85.75 134 ARG A O 1
ATOM 1019 N N . GLY A 1 135 ? -7.025 17.397 9.780 1.00 85.81 135 GLY A N 1
ATOM 1020 C CA . GLY A 1 135 ? -8.195 17.829 10.549 1.00 85.81 135 GLY A CA 1
ATOM 1021 C C . GLY A 1 135 ? -8.456 16.915 11.742 1.00 85.81 135 GLY A C 1
ATOM 1022 O O . GLY A 1 135 ? -7.540 16.659 12.518 1.00 85.81 135 GLY A O 1
ATOM 1023 N N . HIS A 1 136 ? -9.684 16.409 11.868 1.00 83.50 136 HIS A N 1
ATOM 1024 C CA . HIS A 1 136 ? -10.120 15.591 13.008 1.00 83.50 136 HIS A CA 1
ATOM 1025 C C . HIS A 1 136 ? -9.278 14.321 13.216 1.00 83.50 136 HIS A C 1
ATOM 1027 O O . HIS A 1 136 ? -9.135 13.865 14.339 1.00 83.50 136 HIS A O 1
ATOM 1033 N N . TRP A 1 137 ? -8.628 13.796 12.175 1.00 88.12 137 TRP A N 1
ATOM 1034 C CA . TRP A 1 137 ? -7.735 12.635 12.281 1.00 88.12 137 TRP A CA 1
ATOM 1035 C C . TRP A 1 137 ? -6.435 12.890 13.052 1.00 88.12 137 TRP A C 1
ATOM 1037 O O . TRP A 1 137 ? -5.777 11.934 13.448 1.00 88.12 137 TRP A O 1
ATOM 1047 N N . MET A 1 138 ? -6.078 14.155 13.303 1.00 86.12 138 MET A N 1
ATOM 1048 C CA . MET A 1 138 ? -4.925 14.499 14.145 1.00 86.12 138 MET A CA 1
ATOM 1049 C C . MET A 1 138 ? -5.164 14.182 15.627 1.00 86.12 138 MET A C 1
ATOM 1051 O O . MET A 1 138 ? -4.212 14.163 16.405 1.00 86.12 138 MET A O 1
ATOM 1055 N N . ALA A 1 139 ? -6.418 13.931 16.019 1.00 87.06 139 ALA A N 1
ATOM 1056 C CA . ALA A 1 139 ? -6.792 13.542 17.368 1.00 87.06 139 ALA A CA 1
ATOM 1057 C C . ALA A 1 139 ? -7.835 12.415 17.330 1.00 87.06 139 ALA A C 1
ATOM 1059 O O . ALA A 1 139 ? -8.947 12.586 16.834 1.00 87.06 139 ALA A O 1
ATOM 1060 N N . LEU A 1 140 ? -7.486 11.260 17.893 1.00 89.19 140 LEU A N 1
ATOM 1061 C CA . LEU A 1 140 ? -8.423 10.170 18.162 1.00 89.19 140 LEU A CA 1
ATOM 1062 C C . LEU A 1 140 ? -8.601 10.078 19.677 1.00 89.19 140 LEU A C 1
ATOM 1064 O O . LEU A 1 140 ? -7.866 9.372 20.368 1.00 89.19 140 LEU A O 1
ATOM 1068 N N . GLY A 1 141 ? -9.528 10.882 20.194 1.00 84.81 141 GLY A N 1
ATOM 1069 C CA . GLY A 1 141 ? -9.787 10.985 21.627 1.00 84.81 141 GLY A CA 1
ATOM 1070 C C . GLY A 1 141 ? -8.584 11.544 22.374 1.00 84.81 141 GLY A C 1
ATOM 1071 O O . GLY A 1 141 ? -8.066 12.603 22.028 1.00 84.81 141 GLY A O 1
ATOM 1072 N N . MET A 1 142 ? -8.134 10.819 23.398 1.00 87.75 142 MET A N 1
ATOM 1073 C CA . MET A 1 142 ? -6.941 11.171 24.180 1.00 87.75 142 MET A CA 1
ATOM 1074 C C . MET A 1 142 ? -5.663 10.484 23.680 1.00 87.75 142 MET A C 1
ATOM 1076 O O . MET A 1 142 ? -4.608 10.609 24.306 1.00 87.75 142 MET A O 1
ATOM 1080 N N . SER A 1 143 ? -5.733 9.739 22.575 1.00 91.62 143 SER A N 1
ATOM 1081 C CA . SER A 1 143 ? -4.597 8.963 22.089 1.00 91.62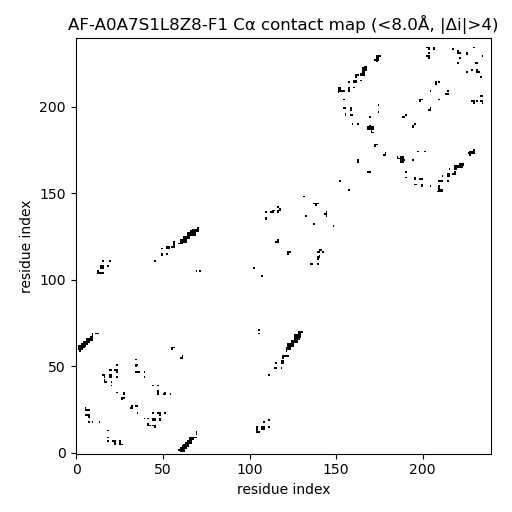 143 SER A CA 1
ATOM 1082 C C . SER A 1 143 ? -3.635 9.791 21.257 1.00 91.62 143 SER A C 1
ATOM 1084 O O . SER A 1 143 ? -4.014 10.632 20.441 1.00 91.62 143 SER A O 1
ATOM 1086 N N . LYS A 1 144 ? -2.347 9.491 21.435 1.00 92.19 144 LYS A N 1
ATOM 1087 C CA . LYS A 1 144 ? -1.276 10.043 20.614 1.00 92.19 144 LYS A CA 1
ATOM 1088 C C . LYS A 1 144 ? -1.383 9.483 19.196 1.00 92.19 144 LYS A C 1
ATOM 1090 O O . LYS A 1 144 ? -1.159 8.294 18.983 1.00 92.19 144 LYS A O 1
ATOM 1095 N N . VAL A 1 145 ? -1.657 10.354 18.234 1.00 93.50 145 VAL A N 1
ATOM 1096 C CA . VAL A 1 145 ? -1.578 10.028 16.809 1.00 93.50 145 VAL A CA 1
ATOM 1097 C C . VAL A 1 145 ? -0.145 10.268 16.336 1.00 93.50 145 VAL A C 1
ATOM 1099 O O . VAL A 1 145 ? 0.433 11.325 16.592 1.00 93.50 145 VAL A O 1
ATOM 1102 N N . VAL A 1 146 ? 0.447 9.270 15.681 1.00 94.50 146 VAL A N 1
ATOM 1103 C CA . VAL A 1 146 ? 1.777 9.371 15.068 1.00 94.50 146 VAL A CA 1
ATOM 1104 C C . VAL A 1 146 ? 1.611 9.208 13.568 1.00 94.50 146 VAL A C 1
ATOM 1106 O O . VAL A 1 146 ? 1.244 8.135 13.095 1.00 94.50 146 VAL A O 1
ATOM 1109 N N . GLU A 1 147 ? 1.872 10.279 12.829 1.00 93.88 147 GLU A N 1
ATOM 1110 C CA . GLU A 1 147 ? 1.901 10.239 11.372 1.00 93.88 147 GLU A CA 1
ATOM 1111 C C . GLU A 1 147 ? 3.270 9.738 10.906 1.00 93.88 147 GLU A C 1
ATOM 1113 O O . GLU A 1 147 ? 4.311 10.244 11.330 1.00 93.88 147 GLU A O 1
ATOM 1118 N N . VAL A 1 148 ? 3.259 8.719 10.048 1.00 95.25 148 VAL A N 1
ATOM 1119 C CA . VAL A 1 148 ? 4.459 8.177 9.410 1.00 95.25 148 VAL A CA 1
ATOM 1120 C C . VAL A 1 148 ? 4.265 8.286 7.909 1.00 95.25 148 VAL A C 1
ATOM 1122 O O . VAL A 1 148 ? 3.474 7.552 7.317 1.00 95.25 148 VAL A O 1
ATOM 1125 N N . GLU A 1 149 ? 4.983 9.218 7.295 1.00 93.81 149 GLU A N 1
ATOM 1126 C CA . GLU A 1 149 ? 5.018 9.339 5.845 1.00 93.81 149 GLU A CA 1
ATOM 1127 C C . GLU A 1 149 ? 5.967 8.284 5.267 1.00 93.81 149 GLU A C 1
ATOM 1129 O O . GLU A 1 149 ? 7.103 8.134 5.719 1.00 93.81 149 GLU A O 1
ATOM 1134 N N . LEU A 1 150 ? 5.492 7.538 4.268 1.00 95.00 150 LEU A N 1
ATOM 1135 C CA . LEU A 1 150 ? 6.312 6.582 3.531 1.00 95.00 150 LEU A CA 1
ATOM 1136 C C . LEU A 1 150 ? 6.847 7.270 2.271 1.00 95.00 150 LEU A C 1
ATOM 1138 O O . LEU A 1 150 ? 6.076 7.457 1.322 1.00 95.00 150 LEU A O 1
ATOM 1142 N N . PRO A 1 151 ? 8.137 7.658 2.237 1.00 95.44 151 PRO A N 1
ATOM 1143 C CA . PRO A 1 151 ? 8.702 8.270 1.048 1.00 95.44 151 PRO A CA 1
ATOM 1144 C C . PRO A 1 151 ? 8.743 7.256 -0.106 1.00 95.44 151 PRO A C 1
ATOM 1146 O O . PRO A 1 151 ? 8.697 6.039 0.117 1.00 95.44 151 PRO A O 1
ATOM 1149 N N . PRO A 1 152 ? 8.867 7.730 -1.356 1.00 96.19 152 PRO A N 1
ATOM 1150 C CA . PRO A 1 152 ? 9.239 6.864 -2.465 1.00 96.19 152 PRO A CA 1
ATOM 1151 C C . PRO A 1 152 ? 10.520 6.076 -2.156 1.00 96.19 152 PRO A C 1
ATOM 1153 O O . PRO A 1 152 ? 11.374 6.530 -1.392 1.00 96.19 152 PRO A O 1
ATOM 1156 N N . LEU A 1 153 ? 10.667 4.902 -2.772 1.00 97.81 153 LEU A N 1
ATOM 1157 C CA . LEU A 1 153 ? 11.879 4.098 -2.640 1.00 97.81 153 LEU A CA 1
ATOM 1158 C C . LEU A 1 153 ? 13.091 4.868 -3.159 1.00 97.81 153 LEU A C 1
ATOM 1160 O O . LEU A 1 153 ? 13.010 5.571 -4.172 1.00 97.81 153 LEU A O 1
ATOM 1164 N N . LEU A 1 154 ? 14.230 4.655 -2.503 1.00 97.62 154 LEU A N 1
ATOM 1165 C CA . LEU A 1 154 ? 15.512 5.096 -3.030 1.00 97.62 154 LEU A CA 1
ATOM 1166 C C . LEU A 1 154 ? 15.753 4.456 -4.409 1.00 97.62 154 LEU A C 1
ATOM 1168 O O . LEU A 1 154 ? 15.314 3.322 -4.633 1.00 97.62 154 LEU A O 1
ATOM 1172 N N . PRO A 1 155 ? 16.453 5.142 -5.332 1.00 97.94 155 PRO A N 1
ATOM 1173 C CA . PRO A 1 155 ? 16.674 4.633 -6.686 1.00 97.94 155 PRO A CA 1
ATOM 1174 C C . PRO A 1 155 ? 17.246 3.209 -6.719 1.00 97.94 155 PRO A C 1
ATOM 1176 O O . PRO A 1 155 ? 16.742 2.364 -7.456 1.00 97.94 155 PRO A O 1
ATOM 1179 N N . ASP A 1 156 ? 18.226 2.919 -5.863 1.00 98.31 156 ASP A N 1
ATOM 1180 C CA . ASP A 1 156 ? 18.861 1.603 -5.762 1.00 98.31 156 ASP A CA 1
ATOM 1181 C C . ASP A 1 156 ? 17.880 0.513 -5.301 1.00 98.31 156 ASP A C 1
ATOM 1183 O O . ASP A 1 156 ? 17.851 -0.582 -5.868 1.00 98.31 156 ASP A O 1
ATOM 1187 N N . ASP A 1 157 ? 17.030 0.804 -4.313 1.00 98.44 157 ASP A N 1
ATOM 1188 C CA . ASP A 1 157 ? 16.023 -0.140 -3.814 1.00 98.44 157 ASP A CA 1
ATOM 1189 C C . ASP A 1 157 ? 14.914 -0.375 -4.840 1.00 98.44 157 ASP A C 1
ATOM 1191 O O . ASP A 1 157 ? 14.480 -1.513 -5.046 1.00 98.44 157 ASP A O 1
ATOM 1195 N N . ALA A 1 158 ? 14.493 0.681 -5.541 1.00 98.38 158 ALA A N 1
ATOM 1196 C CA . ALA A 1 158 ? 13.569 0.576 -6.661 1.00 98.38 158 ALA A CA 1
ATOM 1197 C C . ALA A 1 158 ? 14.163 -0.282 -7.791 1.00 98.38 158 ALA A C 1
ATOM 1199 O O . ALA A 1 158 ? 13.458 -1.120 -8.352 1.00 98.38 158 ALA A O 1
ATOM 1200 N N . ALA A 1 159 ? 15.458 -0.131 -8.091 1.00 98.31 159 ALA A N 1
ATOM 1201 C CA . ALA A 1 159 ? 16.155 -0.917 -9.107 1.00 98.31 159 ALA A CA 1
ATOM 1202 C C . ALA A 1 159 ? 16.251 -2.392 -8.711 1.00 98.31 159 ALA A C 1
ATOM 1204 O O . ALA A 1 159 ? 15.952 -3.269 -9.525 1.00 98.31 159 ALA A O 1
ATOM 1205 N N . ARG A 1 160 ? 16.558 -2.680 -7.439 1.00 98.50 160 ARG A N 1
ATOM 1206 C CA . ARG A 1 160 ? 16.530 -4.048 -6.897 1.00 98.50 160 ARG A CA 1
ATOM 1207 C C . ARG A 1 160 ? 15.132 -4.655 -6.977 1.00 98.50 160 ARG A C 1
ATOM 1209 O O . ARG A 1 160 ? 14.999 -5.814 -7.370 1.00 98.50 160 ARG A O 1
ATOM 1216 N N . LEU A 1 161 ? 14.099 -3.897 -6.608 1.00 98.44 161 LEU A N 1
ATOM 1217 C CA . LEU A 1 161 ? 12.710 -4.351 -6.675 1.00 98.44 161 LEU A CA 1
ATOM 1218 C C . LEU A 1 161 ? 12.295 -4.653 -8.118 1.00 98.44 161 LEU A C 1
ATOM 1220 O O . LEU A 1 161 ? 11.752 -5.726 -8.374 1.00 98.44 161 LEU A O 1
ATOM 1224 N N . PHE A 1 162 ? 12.590 -3.740 -9.045 1.00 98.50 162 PHE A N 1
ATOM 1225 C CA . PHE A 1 162 ? 12.314 -3.897 -10.471 1.00 98.50 162 PHE A CA 1
ATOM 1226 C C . PHE A 1 162 ? 12.995 -5.145 -11.030 1.00 98.50 162 PHE A C 1
ATOM 1228 O O . PHE A 1 162 ? 12.336 -6.012 -11.598 1.00 98.50 162 PHE A O 1
ATOM 1235 N N . ALA A 1 163 ? 14.302 -5.285 -10.790 1.00 98.25 163 ALA A N 1
ATOM 1236 C CA . ALA A 1 163 ? 15.082 -6.384 -11.335 1.00 98.25 163 ALA A CA 1
ATOM 1237 C C . ALA A 1 163 ? 14.614 -7.755 -10.827 1.00 98.25 163 ALA A C 1
ATOM 1239 O O . ALA A 1 163 ? 14.557 -8.714 -11.589 1.00 98.25 163 ALA A O 1
ATOM 1240 N N . ARG A 1 164 ? 14.227 -7.841 -9.547 1.00 98.25 164 ARG A N 1
ATOM 1241 C CA . ARG A 1 164 ? 13.698 -9.073 -8.934 1.00 98.25 164 ARG A CA 1
ATOM 1242 C C . ARG A 1 164 ? 12.306 -9.461 -9.427 1.00 98.25 164 ARG A C 1
ATOM 1244 O O . ARG A 1 164 ? 11.886 -10.591 -9.194 1.00 98.25 164 ARG A O 1
ATOM 1251 N N . ARG A 1 165 ? 11.554 -8.517 -9.993 1.00 98.25 165 ARG A N 1
ATOM 1252 C CA . ARG A 1 165 ? 10.143 -8.703 -10.368 1.00 98.25 165 ARG A CA 1
ATOM 1253 C C . ARG A 1 165 ? 9.924 -8.751 -11.874 1.00 98.25 165 ARG A C 1
ATOM 1255 O O . ARG A 1 165 ? 8.838 -9.135 -12.291 1.00 98.25 165 ARG A O 1
ATOM 1262 N N . ALA A 1 166 ? 10.941 -8.414 -12.661 1.00 98.06 166 ALA A N 1
ATOM 1263 C CA . ALA A 1 166 ? 10.943 -8.618 -14.098 1.00 98.06 166 ALA A CA 1
ATOM 1264 C C . ALA A 1 166 ? 10.823 -10.108 -14.446 1.00 98.06 166 ALA A C 1
ATOM 1266 O O . ALA A 1 166 ? 11.426 -10.962 -13.794 1.00 98.06 166 ALA A O 1
ATOM 1267 N N . ALA A 1 167 ? 10.056 -10.421 -15.490 1.00 97.12 167 ALA A N 1
ATOM 1268 C CA . ALA A 1 167 ? 9.797 -11.801 -15.899 1.00 97.12 167 ALA A CA 1
ATOM 1269 C C . ALA A 1 167 ? 10.944 -12.415 -16.724 1.00 97.12 167 ALA A C 1
ATOM 1271 O O . ALA A 1 167 ? 10.917 -13.612 -17.014 1.00 97.12 167 ALA A O 1
ATOM 1272 N N . ARG A 1 168 ? 11.954 -11.621 -17.106 1.00 96.69 168 ARG A N 1
ATOM 1273 C CA . ARG A 1 168 ? 13.165 -12.101 -17.782 1.00 96.69 168 ARG A CA 1
ATOM 1274 C C . ARG A 1 168 ? 14.444 -11.468 -17.222 1.00 96.69 168 ARG A C 1
ATOM 1276 O O . ARG A 1 168 ? 14.382 -10.363 -16.683 1.00 96.69 168 ARG A O 1
ATOM 1283 N N . PRO A 1 169 ? 15.608 -12.118 -17.411 1.00 97.62 169 PRO A N 1
ATOM 1284 C CA . PRO A 1 169 ? 16.902 -11.504 -17.142 1.00 97.62 169 PRO A CA 1
ATOM 1285 C C . PRO A 1 169 ? 17.138 -10.242 -17.979 1.00 97.62 169 PRO A C 1
ATOM 1287 O O . PRO A 1 169 ? 16.563 -10.069 -19.063 1.00 97.62 169 PRO A O 1
ATOM 1290 N N . PHE A 1 170 ? 18.029 -9.389 -17.480 1.00 96.81 170 PHE A N 1
ATOM 1291 C CA . PHE A 1 170 ? 18.499 -8.199 -18.181 1.00 96.81 170 PHE A CA 1
ATOM 1292 C C . PHE A 1 170 ? 19.773 -8.500 -18.954 1.00 96.81 170 PHE A C 1
ATOM 1294 O O . PHE A 1 170 ? 20.585 -9.321 -18.542 1.00 96.81 170 PHE A O 1
ATOM 1301 N N . TYR A 1 171 ? 19.965 -7.790 -20.055 1.00 95.75 171 TYR A N 1
ATOM 1302 C CA . TYR A 1 171 ? 21.141 -7.887 -20.910 1.00 95.75 171 TYR A CA 1
ATOM 1303 C C . TYR A 1 171 ? 21.660 -6.479 -21.197 1.00 95.75 171 TYR A C 1
ATOM 1305 O O . TYR A 1 171 ? 20.886 -5.524 -21.193 1.00 95.75 171 TYR A O 1
ATOM 1313 N N . ARG A 1 172 ? 22.947 -6.315 -21.529 1.00 94.44 172 ARG A N 1
ATOM 1314 C CA . ARG A 1 172 ? 23.502 -4.980 -21.851 1.00 94.44 172 ARG A CA 1
ATOM 1315 C C . ARG A 1 172 ? 22.744 -4.257 -22.973 1.00 94.44 172 ARG A C 1
ATOM 1317 O O . ARG A 1 172 ? 22.574 -3.043 -22.914 1.00 94.44 172 ARG A O 1
ATOM 1324 N N . ARG A 1 173 ? 22.207 -5.007 -23.943 1.00 92.81 173 ARG A N 1
ATOM 1325 C CA . ARG A 1 173 ? 21.346 -4.483 -25.019 1.00 92.81 173 ARG A CA 1
ATOM 1326 C C . ARG A 1 173 ? 20.069 -3.788 -24.542 1.00 92.81 173 ARG A C 1
ATOM 1328 O O . ARG A 1 173 ? 19.518 -2.969 -25.271 1.00 92.81 173 ARG A O 1
ATOM 1335 N N . ASP A 1 174 ? 19.600 -4.084 -23.332 1.00 95.06 174 ASP A N 1
ATOM 1336 C CA . ASP A 1 174 ? 18.420 -3.427 -22.772 1.00 95.06 174 ASP A CA 1
ATOM 1337 C C . ASP A 1 174 ? 18.657 -1.936 -22.510 1.00 95.06 174 ASP A C 1
ATOM 1339 O O . ASP A 1 174 ? 17.695 -1.178 -22.434 1.00 95.06 174 ASP A O 1
ATOM 1343 N N . PHE A 1 175 ? 19.921 -1.513 -22.416 1.00 95.06 175 PHE A N 1
ATOM 1344 C CA . PHE A 1 175 ? 20.312 -0.167 -22.003 1.00 95.06 175 PHE A CA 1
ATOM 1345 C C . PHE A 1 175 ? 20.995 0.657 -23.106 1.00 95.06 175 PHE A C 1
ATOM 1347 O O . PHE A 1 175 ? 21.295 1.824 -22.871 1.00 95.06 175 PHE A O 1
ATOM 1354 N N . GLY A 1 176 ? 21.248 0.088 -24.292 1.00 90.44 176 GLY A N 1
ATOM 1355 C CA . G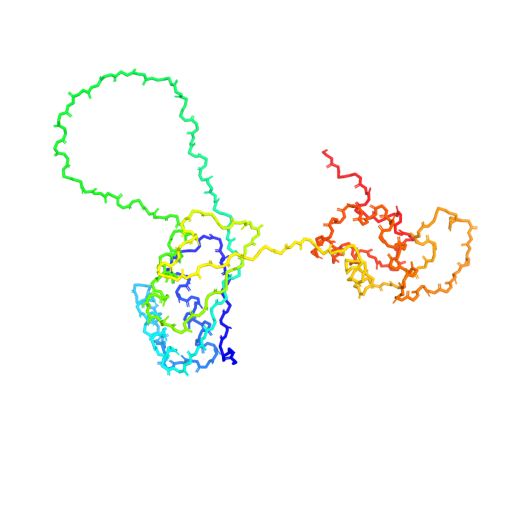LY A 1 176 ? 21.984 0.753 -25.376 1.00 90.44 176 GLY A CA 1
ATOM 1356 C C . GLY A 1 176 ? 21.311 0.641 -26.747 1.00 90.44 176 GLY A C 1
ATOM 1357 O O . GLY A 1 176 ? 20.738 -0.397 -27.091 1.00 90.44 176 GLY A O 1
ATOM 1358 N N . GLU A 1 177 ? 21.423 1.700 -27.554 1.00 80.88 177 GLU A N 1
ATOM 1359 C CA . GLU A 1 177 ? 20.869 1.770 -28.920 1.00 80.88 177 GLU A CA 1
ATOM 1360 C C . GLU A 1 177 ? 21.614 0.877 -29.925 1.00 80.88 177 GLU A C 1
ATOM 1362 O O . GLU A 1 177 ? 21.036 0.418 -30.910 1.00 80.88 177 GLU A O 1
ATOM 1367 N N . GLU A 1 178 ? 22.887 0.571 -29.659 1.00 69.50 178 GLU A N 1
ATOM 1368 C CA . GLU A 1 178 ? 23.761 -0.196 -30.562 1.00 69.50 178 GLU A CA 1
ATOM 1369 C C . GLU A 1 178 ? 23.313 -1.656 -30.766 1.00 69.50 178 GLU A C 1
ATOM 1371 O O . GLU A 1 178 ? 23.753 -2.341 -31.689 1.00 69.50 178 GLU A O 1
ATOM 1376 N N . SER A 1 179 ? 22.367 -2.124 -29.952 1.00 60.53 179 SER A N 1
ATOM 1377 C CA . SER A 1 179 ? 21.827 -3.483 -29.976 1.00 60.53 179 SER A CA 1
ATOM 1378 C C . SER A 1 179 ? 20.976 -3.835 -31.199 1.00 60.53 179 SER A C 1
ATOM 1380 O O . SER A 1 179 ? 20.633 -5.000 -31.392 1.00 60.53 179 SER A O 1
ATOM 1382 N N . ILE A 1 180 ? 20.649 -2.865 -32.055 1.00 61.72 180 ILE A N 1
ATOM 1383 C CA . ILE A 1 180 ? 19.776 -3.089 -33.217 1.00 61.72 180 ILE A CA 1
ATOM 1384 C C . ILE A 1 180 ? 20.479 -3.917 -34.316 1.00 61.72 180 ILE A C 1
ATOM 1386 O O . ILE A 1 180 ? 19.806 -4.468 -35.185 1.00 61.72 180 ILE A O 1
ATOM 1390 N N . ARG A 1 181 ? 21.817 -4.039 -34.296 1.00 64.75 181 ARG A N 1
ATOM 1391 C CA . ARG A 1 181 ? 22.592 -4.596 -35.424 1.00 64.75 181 ARG A CA 1
ATOM 1392 C C . ARG A 1 181 ? 23.252 -5.965 -35.201 1.00 64.75 181 ARG A C 1
ATOM 1394 O O . ARG A 1 181 ? 23.870 -6.456 -36.139 1.00 64.75 181 ARG A O 1
ATOM 1401 N N . GLY A 1 182 ? 23.131 -6.598 -34.030 1.00 58.84 182 GLY A N 1
ATOM 1402 C CA . GLY A 1 182 ? 23.860 -7.841 -33.726 1.00 58.84 182 GLY A CA 1
ATOM 1403 C C . GLY A 1 182 ? 23.027 -8.910 -33.019 1.00 58.84 182 GLY A C 1
ATOM 1404 O O . GLY A 1 182 ? 22.330 -8.627 -32.049 1.00 58.84 182 GLY A O 1
ATOM 1405 N N . THR A 1 183 ? 23.132 -10.154 -33.493 1.00 61.38 183 THR A N 1
ATOM 1406 C CA . THR A 1 183 ? 22.495 -11.368 -32.945 1.00 61.38 183 THR A CA 1
ATOM 1407 C C . THR A 1 183 ? 23.180 -11.944 -31.705 1.00 61.38 183 THR A C 1
ATOM 1409 O O . THR A 1 183 ? 22.756 -12.995 -31.227 1.00 61.38 183 THR A O 1
ATOM 1412 N N . ASP A 1 184 ? 24.201 -11.283 -31.155 1.00 62.31 184 ASP A N 1
ATOM 1413 C CA . ASP A 1 184 ? 24.870 -11.781 -29.956 1.00 62.31 184 ASP A CA 1
ATOM 1414 C C . ASP A 1 184 ? 23.948 -11.653 -28.742 1.00 62.31 184 ASP A C 1
ATOM 1416 O O . ASP A 1 184 ? 23.740 -10.588 -28.150 1.00 62.31 184 ASP A O 1
ATOM 1420 N N . ALA A 1 185 ? 23.369 -12.794 -28.374 1.00 66.56 185 ALA A N 1
ATOM 1421 C CA . ALA A 1 185 ? 22.765 -13.019 -27.078 1.00 66.56 185 ALA A CA 1
ATOM 1422 C C . ALA A 1 185 ? 23.891 -13.045 -26.036 1.00 66.56 185 ALA A C 1
ATOM 1424 O O . ALA A 1 185 ? 24.340 -14.109 -25.621 1.00 66.56 185 ALA A O 1
ATOM 1425 N N . GLY A 1 186 ? 24.386 -11.861 -25.668 1.00 87.44 186 GLY A N 1
ATOM 1426 C CA . GLY A 1 186 ? 25.348 -11.718 -24.579 1.00 87.44 186 GLY A CA 1
ATOM 1427 C C . GLY A 1 186 ? 24.835 -12.355 -23.284 1.00 87.44 186 GLY A C 1
ATOM 1428 O O . GLY A 1 186 ? 23.640 -12.623 -23.129 1.00 87.44 186 GLY A O 1
ATOM 1429 N N . GLU A 1 187 ? 25.742 -12.590 -22.342 1.00 94.44 187 GLU A N 1
ATOM 1430 C CA . GLU A 1 187 ? 25.399 -13.173 -21.045 1.00 94.44 187 GLU A CA 1
ATOM 1431 C C . GLU A 1 187 ? 24.417 -12.277 -20.260 1.00 94.44 187 GLU A C 1
ATOM 1433 O O . GLU A 1 187 ? 24.470 -11.043 -20.370 1.00 94.44 187 GLU A O 1
ATOM 1438 N N . PRO A 1 188 ? 23.486 -12.872 -19.487 1.00 96.81 188 PRO A N 1
ATOM 1439 C CA . PRO A 1 188 ? 22.575 -12.108 -18.648 1.00 96.81 188 PRO A CA 1
ATOM 1440 C C . PRO A 1 188 ? 23.345 -11.368 -17.549 1.00 96.81 188 PRO A C 1
ATOM 1442 O O . PRO A 1 188 ? 24.247 -11.915 -16.917 1.00 96.81 188 PRO A O 1
ATOM 1445 N N . LEU A 1 189 ? 22.949 -10.125 -17.293 1.00 96.56 189 LEU A N 1
ATOM 1446 C CA . LEU A 1 189 ? 23.488 -9.316 -16.208 1.00 96.56 189 LEU A CA 1
ATOM 1447 C C . LEU A 1 189 ? 23.045 -9.885 -14.858 1.00 96.56 189 LEU A C 1
ATOM 1449 O O . LEU A 1 189 ? 21.860 -10.154 -14.634 1.00 96.56 189 LEU A O 1
ATOM 1453 N N . MET A 1 190 ? 24.000 -10.020 -13.943 1.00 97.88 190 MET A N 1
ATOM 1454 C CA . MET A 1 190 ? 23.737 -10.417 -12.564 1.00 97.88 190 MET A CA 1
ATOM 1455 C C . MET A 1 190 ? 23.107 -9.262 -11.779 1.00 97.88 190 MET A C 1
ATOM 1457 O O . MET A 1 190 ? 23.278 -8.092 -12.114 1.00 97.88 190 MET A O 1
ATOM 1461 N N . LEU A 1 191 ? 22.370 -9.576 -10.709 1.00 97.94 191 LEU A N 1
ATOM 1462 C CA . LEU A 1 191 ? 21.806 -8.561 -9.812 1.00 97.94 191 LEU A CA 1
ATOM 1463 C C . LEU A 1 191 ? 22.888 -7.980 -8.888 1.00 97.94 191 LEU A C 1
ATOM 1465 O O . LEU A 1 191 ? 22.918 -8.254 -7.687 1.00 97.94 191 LEU A O 1
ATOM 1469 N N . ASP A 1 192 ? 23.770 -7.176 -9.470 1.00 97.75 192 ASP A N 1
ATOM 1470 C CA . ASP A 1 192 ? 24.910 -6.534 -8.825 1.00 97.75 192 ASP A CA 1
ATOM 1471 C C . ASP A 1 192 ? 24.900 -5.006 -9.025 1.00 97.75 192 ASP A C 1
ATOM 1473 O O . ASP A 1 192 ? 23.916 -4.418 -9.480 1.00 97.75 192 ASP A O 1
ATOM 1477 N N . GLN A 1 193 ? 25.994 -4.338 -8.648 1.00 98.25 193 GLN A N 1
ATOM 1478 C CA . GLN A 1 193 ? 26.096 -2.883 -8.747 1.00 98.25 193 GLN A CA 1
ATOM 1479 C C . GLN A 1 193 ? 26.082 -2.378 -10.201 1.00 98.25 193 GLN A C 1
ATOM 1481 O O . GLN A 1 193 ? 25.660 -1.243 -10.433 1.00 98.25 193 GLN A O 1
ATOM 1486 N N . GLU A 1 194 ? 26.510 -3.184 -11.180 1.00 97.56 194 GLU A N 1
ATOM 1487 C CA . GLU A 1 194 ? 26.479 -2.796 -12.593 1.00 97.56 194 GLU A CA 1
ATOM 1488 C C . GLU A 1 194 ? 25.033 -2.711 -13.083 1.00 97.56 194 GLU A C 1
ATOM 1490 O O . GLU A 1 194 ? 24.630 -1.661 -13.594 1.00 97.56 194 GLU A O 1
ATOM 1495 N N . LEU A 1 195 ? 24.236 -3.765 -12.868 1.00 97.94 195 LEU A N 1
ATOM 1496 C CA . LEU A 1 195 ? 22.827 -3.774 -13.272 1.00 97.94 195 LEU A CA 1
ATOM 1497 C C . LEU A 1 195 ? 22.026 -2.680 -12.556 1.00 97.94 195 LEU A C 1
ATOM 1499 O O . LEU A 1 195 ? 21.231 -1.985 -13.189 1.00 97.94 195 LEU A O 1
ATOM 1503 N N . ILE A 1 196 ? 22.254 -2.496 -11.251 1.00 98.56 196 ILE A N 1
ATOM 1504 C CA . ILE A 1 196 ? 21.588 -1.437 -10.481 1.00 98.56 196 ILE A CA 1
ATOM 1505 C C . ILE A 1 196 ? 21.917 -0.062 -11.054 1.00 98.56 196 ILE A C 1
ATOM 1507 O O . ILE A 1 196 ? 21.001 0.719 -11.309 1.00 98.56 196 ILE A O 1
ATOM 1511 N N . ARG A 1 197 ? 23.195 0.215 -11.341 1.00 98.31 197 ARG A N 1
ATOM 1512 C CA . ARG A 1 197 ? 23.602 1.482 -11.955 1.00 98.31 197 ARG A CA 1
ATOM 1513 C C . ARG A 1 197 ? 22.909 1.699 -13.301 1.00 98.31 197 ARG A C 1
ATOM 1515 O O . ARG A 1 197 ? 22.372 2.778 -13.517 1.00 98.31 197 ARG A O 1
ATOM 1522 N N . LEU A 1 198 ? 22.881 0.683 -14.170 1.00 97.75 198 LEU A N 1
ATOM 1523 C CA . LEU A 1 198 ? 22.242 0.765 -15.490 1.00 97.75 198 LEU A CA 1
ATOM 1524 C C . LEU A 1 198 ? 20.736 1.049 -15.396 1.00 97.75 198 LEU A C 1
ATOM 1526 O O . LEU A 1 198 ? 20.223 1.900 -16.126 1.00 97.75 198 LEU A O 1
ATOM 1530 N N . LEU A 1 199 ? 20.034 0.379 -14.476 1.00 97.88 199 LEU A N 1
ATOM 1531 C CA . LEU A 1 199 ? 18.609 0.609 -14.223 1.00 97.88 199 LEU A CA 1
ATOM 1532 C C . LEU A 1 199 ? 18.352 2.025 -13.710 1.00 97.88 199 LEU A C 1
ATOM 1534 O O . LEU A 1 199 ? 17.502 2.719 -14.267 1.00 97.88 199 LEU A O 1
ATOM 1538 N N . VAL A 1 200 ? 19.115 2.478 -12.712 1.00 98.00 200 VAL A N 1
ATOM 1539 C CA . VAL A 1 200 ? 18.971 3.822 -12.130 1.00 98.00 200 VAL A CA 1
ATOM 1540 C C . VAL A 1 200 ? 19.219 4.918 -13.169 1.00 98.00 200 VAL A C 1
ATOM 1542 O O . VAL A 1 200 ? 18.499 5.914 -13.179 1.00 98.00 200 VAL A O 1
ATOM 1545 N N . THR A 1 201 ? 20.183 4.733 -14.077 1.00 97.19 201 THR A N 1
ATOM 1546 C CA . THR A 1 201 ? 20.461 5.699 -15.157 1.00 97.19 201 THR A CA 1
ATOM 1547 C C . THR A 1 201 ? 19.494 5.608 -16.337 1.00 97.19 201 THR A C 1
ATOM 1549 O O . THR A 1 201 ? 19.560 6.435 -17.245 1.00 97.19 201 THR A O 1
ATOM 1552 N N . SER A 1 202 ? 18.612 4.606 -16.369 1.00 96.75 202 SER A N 1
ATOM 1553 C CA . SER A 1 202 ? 17.690 4.429 -17.489 1.00 96.75 202 SER A CA 1
ATOM 1554 C C . SER A 1 202 ? 16.591 5.506 -17.495 1.00 96.75 202 SER A C 1
ATOM 1556 O O . SER A 1 202 ? 16.085 5.880 -16.432 1.00 96.75 202 SER A O 1
ATOM 1558 N N . PRO A 1 203 ? 16.126 5.960 -18.676 1.00 95.94 203 PRO A N 1
ATOM 1559 C CA . PRO A 1 203 ? 15.017 6.915 -18.770 1.00 95.94 203 PRO A CA 1
ATOM 1560 C C . PRO A 1 203 ? 13.731 6.426 -18.085 1.00 95.94 203 PRO A C 1
ATOM 1562 O O . PRO A 1 203 ? 12.928 7.227 -17.604 1.00 95.94 203 PRO A O 1
ATOM 1565 N N . LEU A 1 204 ? 13.548 5.102 -18.003 1.00 96.62 204 LEU A N 1
ATOM 1566 C CA . LEU A 1 204 ? 12.381 4.480 -17.384 1.00 96.62 204 LEU A CA 1
ATOM 1567 C C . LEU A 1 204 ? 12.305 4.828 -15.897 1.00 96.62 204 LEU A C 1
ATOM 1569 O O . LEU A 1 204 ? 11.242 5.191 -15.403 1.00 96.62 204 LEU A O 1
ATOM 1573 N N . PHE A 1 205 ? 13.432 4.781 -15.187 1.00 95.44 205 PHE A N 1
ATOM 1574 C CA . PHE A 1 205 ? 13.469 5.030 -13.747 1.00 95.44 205 PHE A CA 1
ATOM 1575 C C . PHE A 1 205 ? 13.121 6.469 -13.374 1.00 95.44 205 PHE A C 1
ATOM 1577 O O . PHE A 1 205 ? 12.438 6.686 -12.368 1.00 95.44 205 PHE A O 1
ATOM 1584 N N . GLY A 1 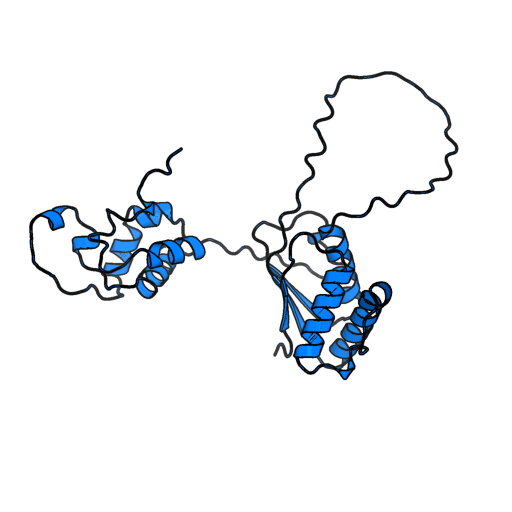206 ? 13.475 7.430 -14.234 1.00 93.50 206 GLY A N 1
ATOM 1585 C CA . GLY A 1 206 ? 13.012 8.812 -14.106 1.00 93.50 206 GLY A CA 1
ATOM 1586 C C . GLY A 1 206 ? 11.483 8.919 -14.109 1.00 93.50 206 GLY A C 1
ATOM 1587 O O . GLY A 1 206 ? 10.919 9.673 -13.320 1.00 93.50 206 GLY A O 1
ATOM 1588 N N . GLN A 1 207 ? 10.798 8.105 -14.921 1.00 94.81 207 GLN A N 1
ATOM 1589 C CA . GLN A 1 207 ? 9.332 8.087 -14.985 1.00 94.81 207 GLN A CA 1
ATOM 1590 C C . GLN A 1 207 ? 8.684 7.393 -13.783 1.00 94.81 207 GLN A C 1
ATOM 1592 O O . GLN A 1 207 ? 7.586 7.782 -13.382 1.00 94.81 207 GLN A O 1
ATOM 1597 N N . LEU A 1 208 ? 9.323 6.372 -13.200 1.00 96.50 208 LEU A N 1
ATOM 1598 C CA . LEU A 1 208 ? 8.750 5.580 -12.100 1.00 96.50 208 LEU A CA 1
ATOM 1599 C C . LEU A 1 208 ? 8.733 6.335 -10.764 1.00 96.50 208 LEU A C 1
ATOM 1601 O O . LEU A 1 208 ? 7.823 6.121 -9.955 1.00 96.50 208 LEU A O 1
ATOM 1605 N N . GLY A 1 209 ? 9.709 7.222 -10.539 1.00 95.06 209 GLY A N 1
ATOM 1606 C CA . GLY A 1 209 ? 9.757 8.112 -9.374 1.00 95.06 209 GLY A CA 1
ATOM 1607 C C . GLY A 1 209 ? 9.796 7.384 -8.025 1.00 95.06 209 GLY A C 1
ATOM 1608 O O . GLY A 1 209 ? 9.223 7.870 -7.057 1.00 95.06 209 GLY A O 1
ATOM 1609 N N . GLY A 1 210 ? 10.378 6.180 -7.973 1.00 96.50 210 GLY A N 1
ATOM 1610 C CA . GLY A 1 210 ? 10.500 5.383 -6.745 1.00 96.50 210 GLY A CA 1
ATOM 1611 C C . GLY A 1 210 ? 9.182 4.823 -6.189 1.00 96.50 210 GLY A C 1
ATOM 1612 O O . GLY A 1 210 ? 9.178 4.244 -5.106 1.00 96.50 210 GLY A O 1
ATOM 1613 N N . ASN A 1 211 ? 8.048 4.963 -6.886 1.00 96.25 211 ASN A N 1
ATOM 1614 C CA . ASN A 1 211 ? 6.770 4.437 -6.403 1.00 96.25 211 ASN A CA 1
ATOM 1615 C C . ASN A 1 211 ? 6.719 2.899 -6.555 1.00 96.25 211 ASN A C 1
ATOM 1617 O O . ASN A 1 211 ? 6.720 2.422 -7.693 1.00 96.25 211 ASN A O 1
ATOM 1621 N N . PRO A 1 212 ? 6.601 2.109 -5.466 1.00 96.56 212 PRO A N 1
ATOM 1622 C CA . PRO A 1 212 ? 6.649 0.646 -5.544 1.00 96.56 212 PRO A CA 1
ATOM 1623 C C . PRO A 1 212 ? 5.611 0.042 -6.494 1.00 96.56 212 PRO A C 1
ATOM 1625 O O . PRO A 1 212 ? 5.926 -0.873 -7.248 1.00 96.56 212 PRO A O 1
ATOM 1628 N N . GLY A 1 213 ? 4.381 0.566 -6.496 1.00 95.56 213 GLY A N 1
ATOM 1629 C CA . GLY A 1 213 ? 3.311 0.070 -7.363 1.00 95.56 213 GLY A CA 1
ATOM 1630 C C . GLY A 1 213 ? 3.621 0.286 -8.844 1.00 95.56 213 GLY A C 1
ATOM 1631 O O . GLY A 1 213 ? 3.457 -0.630 -9.645 1.00 95.56 213 GLY A O 1
ATOM 1632 N N . ARG A 1 214 ? 4.140 1.469 -9.199 1.00 97.12 214 ARG A N 1
ATOM 1633 C CA . ARG A 1 214 ? 4.581 1.778 -10.570 1.00 97.12 214 ARG A CA 1
ATOM 1634 C C . ARG A 1 214 ? 5.778 0.928 -10.985 1.00 97.12 214 ARG A C 1
ATOM 1636 O O . ARG A 1 214 ? 5.792 0.412 -12.094 1.00 97.12 214 ARG A O 1
ATOM 1643 N N . VAL A 1 215 ? 6.745 0.747 -10.085 1.00 98.19 215 VAL A N 1
ATOM 1644 C CA . VAL A 1 215 ? 7.922 -0.106 -10.307 1.00 98.19 215 VAL A CA 1
ATOM 1645 C C . VAL A 1 215 ? 7.507 -1.548 -10.592 1.00 98.19 215 VAL A C 1
ATOM 1647 O O . VAL A 1 215 ? 7.984 -2.131 -11.559 1.00 98.19 215 VAL A O 1
ATOM 1650 N N . LEU A 1 216 ? 6.595 -2.108 -9.793 1.00 98.00 216 LEU A N 1
ATOM 1651 C CA . LEU A 1 216 ? 6.077 -3.462 -9.995 1.00 98.00 216 LEU A CA 1
ATOM 1652 C C . LEU A 1 216 ? 5.297 -3.596 -11.304 1.00 98.00 216 LEU A C 1
ATOM 1654 O O . LEU A 1 216 ? 5.507 -4.561 -12.032 1.00 98.00 216 LEU A O 1
ATOM 1658 N N . ALA A 1 217 ? 4.427 -2.630 -11.607 1.00 97.38 217 ALA A N 1
ATOM 1659 C CA . ALA A 1 217 ? 3.653 -2.632 -12.843 1.00 97.38 217 ALA A CA 1
ATOM 1660 C C . ALA A 1 217 ? 4.564 -2.565 -14.076 1.00 97.38 217 ALA A C 1
ATOM 1662 O O . ALA A 1 217 ? 4.396 -3.352 -14.995 1.00 97.38 217 ALA A O 1
ATOM 1663 N N . ALA A 1 218 ? 5.574 -1.693 -14.070 1.00 97.88 218 ALA A N 1
ATOM 1664 C CA . ALA A 1 218 ? 6.559 -1.632 -15.143 1.00 97.88 218 ALA A CA 1
ATOM 1665 C C . ALA A 1 218 ? 7.400 -2.918 -15.230 1.00 97.88 218 ALA A C 1
ATOM 1667 O O . ALA A 1 218 ? 7.589 -3.459 -16.311 1.00 97.88 218 ALA A O 1
ATOM 1668 N N . ALA A 1 219 ? 7.855 -3.470 -14.103 1.00 98.12 219 ALA A N 1
ATOM 1669 C CA . ALA A 1 219 ? 8.612 -4.722 -14.106 1.00 98.12 219 ALA A CA 1
ATOM 1670 C C . ALA A 1 219 ? 7.810 -5.889 -14.715 1.00 98.12 219 ALA A C 1
ATOM 1672 O O . ALA A 1 219 ? 8.383 -6.717 -15.420 1.00 98.12 219 ALA A O 1
ATOM 1673 N N . ALA A 1 220 ? 6.492 -5.932 -14.496 1.00 97.44 220 ALA A N 1
ATOM 1674 C CA . ALA A 1 220 ? 5.614 -6.949 -15.075 1.00 97.44 220 ALA A CA 1
ATOM 1675 C C . ALA A 1 220 ? 5.549 -6.897 -16.615 1.00 97.44 220 ALA A C 1
ATOM 1677 O O . ALA A 1 220 ? 5.362 -7.934 -17.248 1.00 97.44 220 ALA A O 1
ATOM 1678 N N . GLU A 1 221 ? 5.774 -5.727 -17.221 1.00 97.94 221 GLU A N 1
ATOM 1679 C CA . GLU A 1 221 ? 5.849 -5.548 -18.680 1.00 97.94 221 GLU A CA 1
ATOM 1680 C C . GLU A 1 221 ? 7.214 -5.979 -19.263 1.00 97.94 221 GLU A C 1
ATOM 1682 O O . GLU A 1 221 ? 7.397 -6.050 -20.480 1.00 97.94 221 GLU A O 1
ATOM 1687 N N . VAL A 1 222 ? 8.203 -6.301 -18.419 1.00 97.62 222 VAL A N 1
ATOM 1688 C CA . VAL A 1 222 ? 9.512 -6.807 -18.859 1.00 97.62 222 VAL A CA 1
ATOM 1689 C C . VAL A 1 222 ? 9.432 -8.315 -19.090 1.00 97.62 222 VAL A C 1
ATOM 1691 O O . VAL A 1 222 ? 9.756 -9.124 -18.220 1.00 97.62 222 VAL A O 1
ATOM 1694 N N . HIS A 1 223 ? 9.019 -8.692 -20.298 1.00 96.50 223 HIS A N 1
ATOM 1695 C CA . HIS A 1 223 ? 8.881 -10.080 -20.746 1.00 96.50 223 HIS A CA 1
ATOM 1696 C C . HIS A 1 223 ? 9.822 -10.424 -21.918 1.00 96.50 223 HIS A C 1
ATOM 1698 O O . HIS A 1 223 ? 10.507 -9.561 -22.470 1.00 96.50 223 HIS A O 1
ATOM 1704 N N . SER A 1 224 ? 9.853 -11.697 -22.337 1.00 94.31 224 SER A N 1
ATOM 1705 C CA . SER A 1 224 ? 10.702 -12.196 -23.442 1.00 94.31 224 SER A CA 1
ATOM 1706 C C . SER A 1 224 ? 10.468 -11.477 -24.776 1.00 94.31 224 SER A C 1
ATOM 1708 O O . SER A 1 224 ? 11.414 -11.251 -25.522 1.00 94.31 224 SER A O 1
ATOM 1710 N N . GLY A 1 225 ? 9.227 -11.068 -25.053 1.00 94.75 225 GLY A N 1
ATOM 1711 C CA . GLY A 1 225 ? 8.877 -10.273 -26.237 1.00 94.75 225 GLY A CA 1
ATOM 1712 C C . GLY A 1 225 ? 9.312 -8.798 -26.218 1.00 94.75 225 GLY A C 1
ATOM 1713 O O . GLY A 1 225 ? 9.208 -8.146 -27.252 1.00 94.75 225 GLY A O 1
ATOM 1714 N N . LEU A 1 226 ? 9.782 -8.251 -25.087 1.00 94.69 226 LEU A N 1
ATOM 1715 C CA . LEU A 1 226 ? 10.258 -6.866 -25.016 1.00 94.69 226 LEU A CA 1
ATOM 1716 C C . LEU A 1 226 ? 11.734 -6.827 -25.454 1.00 94.69 226 LEU A C 1
ATOM 1718 O O . LEU A 1 226 ? 12.585 -7.317 -24.706 1.00 94.69 226 LEU A O 1
ATOM 1722 N N . PRO A 1 227 ? 12.076 -6.240 -26.617 1.00 92.94 227 PRO A N 1
ATOM 1723 C CA . PRO A 1 227 ? 13.429 -6.332 -27.172 1.00 92.94 227 PRO A CA 1
ATOM 1724 C C . PRO A 1 227 ? 14.473 -5.516 -26.397 1.00 92.94 227 PRO A C 1
ATOM 1726 O O . PRO A 1 227 ? 15.647 -5.870 -26.403 1.00 92.94 227 PRO A O 1
ATOM 1729 N N . SER A 1 228 ? 14.059 -4.417 -25.761 1.00 94.38 228 SER A N 1
ATOM 1730 C CA . SER A 1 228 ? 14.924 -3.514 -24.997 1.00 94.38 228 SER A CA 1
ATOM 1731 C C . SER A 1 228 ? 14.085 -2.699 -24.012 1.00 94.38 228 SER A C 1
ATOM 1733 O O . SER A 1 228 ? 12.931 -2.374 -24.316 1.00 94.38 228 SER A O 1
ATOM 1735 N N . LEU A 1 229 ? 14.659 -2.312 -22.865 1.00 96.06 229 LEU A N 1
ATOM 1736 C CA . LEU A 1 229 ? 13.998 -1.401 -21.921 1.00 96.06 229 LEU A CA 1
ATOM 1737 C C . LEU A 1 229 ? 13.769 -0.009 -22.516 1.00 96.06 229 LEU A C 1
ATOM 1739 O O . LEU A 1 229 ? 12.842 0.678 -22.096 1.00 96.06 229 LEU A O 1
ATOM 1743 N N . LEU A 1 230 ? 14.538 0.391 -23.533 1.00 95.12 230 LEU A N 1
ATOM 1744 C CA . LEU A 1 230 ? 14.323 1.650 -24.256 1.00 95.12 230 LEU A CA 1
ATOM 1745 C C . LEU A 1 230 ? 13.002 1.674 -25.047 1.00 95.12 230 LEU A C 1
ATOM 1747 O O . LEU A 1 230 ? 12.555 2.736 -25.467 1.00 95.12 230 LEU A O 1
ATOM 1751 N N . ARG A 1 231 ? 12.358 0.514 -25.239 1.00 95.00 231 ARG A N 1
ATOM 1752 C CA . ARG A 1 231 ? 11.037 0.385 -25.880 1.00 95.00 231 ARG A CA 1
ATOM 1753 C C . ARG A 1 231 ? 9.914 0.085 -24.888 1.00 95.00 231 ARG A C 1
ATOM 1755 O O . ARG A 1 231 ? 8.838 -0.348 -25.290 1.00 95.00 231 ARG A O 1
ATOM 1762 N N . HIS A 1 232 ? 10.170 0.262 -23.595 1.00 96.88 232 HIS A N 1
ATOM 1763 C CA . HIS A 1 232 ? 9.193 -0.024 -22.556 1.00 96.88 232 HIS A CA 1
ATOM 1764 C C . HIS A 1 232 ? 7.944 0.876 -22.701 1.00 96.88 232 HIS A C 1
ATOM 1766 O O . HIS A 1 232 ? 8.108 2.082 -22.902 1.00 96.88 232 HIS A O 1
ATOM 1772 N N . PRO A 1 233 ? 6.704 0.360 -22.545 1.00 96.12 233 PRO A N 1
ATOM 1773 C CA . PRO A 1 233 ? 5.475 1.132 -22.794 1.00 96.12 233 PRO A CA 1
ATOM 1774 C C . PRO A 1 233 ? 5.364 2.434 -21.991 1.00 96.12 233 PRO A C 1
ATOM 1776 O O . PRO A 1 233 ? 4.785 3.412 -22.444 1.00 96.12 233 PRO A O 1
ATOM 1779 N N . TRP A 1 234 ? 5.971 2.466 -20.805 1.00 95.38 234 TRP A N 1
ATOM 1780 C CA . TRP A 1 234 ? 5.973 3.627 -19.911 1.00 95.38 234 TRP A CA 1
ATOM 1781 C C . TRP A 1 234 ? 6.905 4.768 -20.346 1.00 95.38 234 TRP A C 1
ATOM 1783 O O . TRP A 1 234 ? 6.902 5.822 -19.715 1.00 95.38 234 TRP A O 1
ATOM 1793 N N . LEU A 1 235 ? 7.728 4.555 -21.377 1.00 94.94 235 LEU A N 1
ATOM 1794 C CA . LEU A 1 235 ? 8.545 5.604 -21.990 1.00 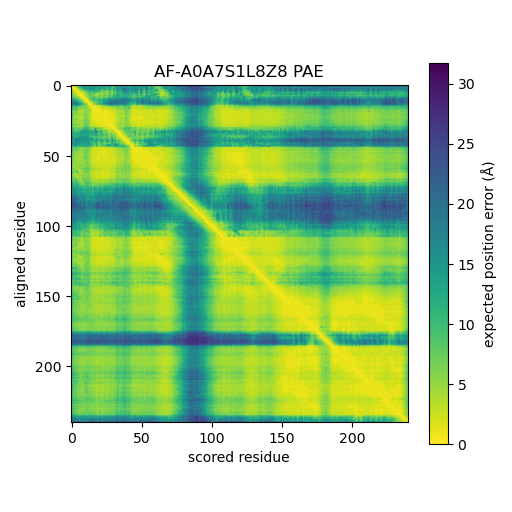94.94 235 LEU A CA 1
ATOM 1795 C C . LEU A 1 235 ? 7.789 6.380 -23.068 1.00 94.94 235 LEU A C 1
ATOM 1797 O O . LEU A 1 235 ? 8.240 7.452 -23.470 1.00 94.94 235 LEU A O 1
ATOM 1801 N N . LEU A 1 236 ? 6.658 5.855 -23.544 1.00 90.44 236 LEU A N 1
ATOM 1802 C CA . LEU A 1 236 ? 5.824 6.571 -24.495 1.00 90.44 236 LEU A CA 1
ATOM 1803 C C . LEU A 1 236 ? 5.188 7.775 -23.785 1.00 90.44 236 LEU A C 1
ATOM 1805 O O . LEU A 1 236 ? 4.732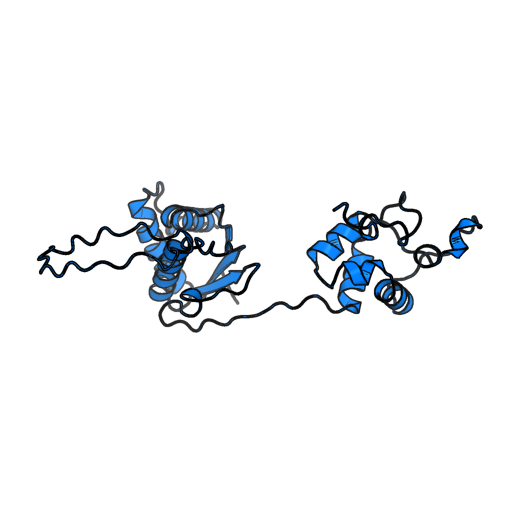 7.636 -22.646 1.00 90.44 236 LEU A O 1
ATOM 1809 N N . PRO A 1 237 ? 5.141 8.956 -24.427 1.00 80.81 237 PRO A N 1
ATOM 1810 C CA . PRO A 1 237 ? 4.389 10.075 -23.884 1.00 80.81 237 PRO A CA 1
ATOM 1811 C C . PRO A 1 237 ? 2.947 9.616 -23.670 1.00 80.81 237 PRO A C 1
ATOM 1813 O O . PRO A 1 237 ? 2.354 9.006 -24.562 1.00 80.81 237 PRO A O 1
ATOM 1816 N N . ALA A 1 238 ? 2.399 9.872 -22.478 1.00 74.75 238 ALA A N 1
ATOM 1817 C CA . ALA A 1 238 ? 0.984 9.637 -22.232 1.00 74.75 238 ALA A CA 1
ATOM 1818 C C . ALA A 1 238 ? 0.215 10.373 -23.334 1.00 74.75 238 ALA A C 1
ATOM 1820 O O . ALA A 1 238 ? 0.403 11.578 -23.490 1.00 74.75 238 ALA A O 1
ATOM 1821 N N . ALA A 1 239 ? -0.557 9.643 -24.144 1.00 64.38 239 ALA A N 1
ATOM 1822 C CA . ALA A 1 239 ? -1.417 10.260 -25.141 1.00 64.38 239 ALA A CA 1
ATOM 1823 C C . ALA A 1 239 ? -2.351 11.219 -24.389 1.00 64.38 239 ALA A C 1
ATOM 1825 O O . ALA A 1 239 ? -3.166 10.768 -23.582 1.00 64.38 239 ALA A O 1
ATOM 1826 N N . VAL A 1 240 ? -2.103 12.520 -24.556 1.00 50.53 240 VAL A N 1
ATOM 1827 C CA . VAL A 1 240 ? -2.854 13.612 -23.922 1.00 50.53 240 VAL A CA 1
ATOM 1828 C C . VAL A 1 240 ? -4.219 13.728 -24.577 1.00 50.53 240 VAL A C 1
ATOM 1830 O O . VAL A 1 240 ? -4.265 13.651 -25.825 1.00 50.53 240 VAL A O 1
#

Sequence (240 aa):
LLDYAAVVRGTGGDHPDAFASALLYELRERGRRAFVPDEPVPATARQALRNAARQLDQLGPWLLVVDGLPRSSRVRSGSHSPNSSCFSSGPSSDEDTGVHRPGTPLESLHDVLNELIGTSARLCVLLTARFPLRGHWMALGMSKVVEVELPPLLPDDAARLFARRAARPFYRRDFGEESIRGTDAGEPLMLDQELIRLLVTSPLFGQLGGNPGRVLAAAAEVHSGLPSLLRHPWLLPAAV

Mean predicted aligned error: 8.58 Å

Foldseek 3Di:
DAPEEFEDEDDDQDALLVVLVRRLVSCVVVVNVVQDDPDDDSVCSLVSSLSSLLVVLVVAQHEYEYEEDDDPPPPPPDPPPPDDDDDDDDPDPDPCPPPPDPDGSNVNNLVSQLSSVVSHVRYDYHYDYPDDDDDSQCDSHPDHDDDDDDAFADLLVLLLLLCVQAPDFADPQQQDPVVPPDPDPDDGDDSDPVSSVSSSPHPLSVQQNRHSVSSNVQSDQRDPPPRHPCPRPSPDPDPD

Solvent-accessible surface area (backbone atoms only — not comparable to full-atom values): 14753 Å² total; per-residue (Å²): 130,77,80,40,75,51,79,48,72,66,70,84,66,50,51,47,43,53,54,29,43,53,50,50,49,55,43,36,78,71,69,41,52,93,51,52,71,97,74,76,52,61,90,46,18,53,57,41,42,49,52,32,40,44,54,47,40,75,74,40,52,33,36,42,34,38,46,54,50,73,79,81,74,71,71,73,72,68,83,72,72,94,78,78,89,77,91,82,92,71,92,77,85,68,80,79,74,71,74,76,68,82,67,55,35,68,54,38,43,49,53,51,51,26,50,47,48,75,58,13,94,38,59,43,78,47,78,40,55,93,60,89,75,66,71,71,68,64,47,48,71,93,48,88,65,81,91,79,85,81,74,60,43,54,60,63,57,37,27,51,52,24,62,75,51,28,74,45,83,48,41,75,49,34,79,44,82,78,48,82,79,59,88,76,81,66,73,68,56,59,101,44,72,65,48,34,49,55,45,51,72,32,76,59,43,69,69,41,61,28,34,66,69,52,33,51,57,55,15,63,67,37,38,87,86,51,85,30,62,84,70,38,78,82,68,51,77,77,87,124

pLDDT: mean 83.72, std 15.17, range [48.59, 98.56]